Protein AF-A0AAD6QWP9-F1 (afdb_monomer_lite)

pLDDT: mean 71.72, std 19.37, range [29.39, 97.19]

Foldseek 3Di:
DVVVVVVVVVVVVVVVVVVVVVDDDDDDDDDDDPDDFDWDDDPNWIWTADPVNFKTATDDPPPDDDDDDDDDDDDPPQPDDDQWDDDPNFIWGDDPSHRMTGGPPCPVVVVVVVVVVVVVVVVVVVLVVQLDAAQLCCQEQLDDPCVVPNDSYDRDLVRHAADPCLVVVNDDDPPHSGDNDLDQLRAAADPCLVVVNDPDPPDSHDNADADPPFDADVQVVSNDDPCSPPGSHDDPPPPDPVPPDDD

Radius of gyration: 35.53 Å; chains: 1; bounding box: 99×46×76 Å

Sequence (247 aa):
MQEATLAVAAVERKNRERRGAAHGASPTKSRNSSSRESIFRIGLVRYKMDSSKQTLQRISGDESSCSGALQKEKDAKKSYVPRRLMIGKDEYVQIGNGNQLIRDPKKRTRILASEKVRWSLHTTRSRLARKRKYCQFFTRFGKCNKDDGKCPFIHDSSKIAVCTKFLNGLCFNPECKLTHKVIPERMPDCSYFLQGLCTNKVCPYRHVRVNPNASICEGYLRGYCADANEVLAYSLYSSNFLLLFDF

Secondary structure (DSSP, 8-state):
-HHHHHHHHHHHHHHHHHHHTT----------------EEEETTEEEEEPTTSSEEEEE-S---------------------SEEEETTEEEEE-TTSSEEEE-HHHHHHHHHHHHHHHHHHHHHHHHHHHTSB-HHHHHHS--TTTTTT-SSB--GGGPPB-HHHHTT----TT-SSB-S--GGGSPB-HHHHTT----TT-SSB-----TTSPP-HHHHTT--TTTTTS----TTSSSSTTS---

Organism: NCBI:txid444605

InterPro domains:
  IPR000571 Zinc finger, CCCH-type [PS50103] (129-158)
  IPR000571 Zinc finger, CCCH-type [PS50103] (184-210)
  IPR000571 Zinc finger, CCCH-type [SM00356] (129-157)
  IPR000571 Zinc finger, CCCH-type [SM00356] (158-182)
  IPR000571 Zinc finger, CCCH-type [SM00356] (184-209)

Structure (mmCIF, N/CA/C/O backbone):
data_AF-A0AAD6QWP9-F1
#
_entry.id   AF-A0AAD6QWP9-F1
#
loop_
_atom_site.group_PDB
_atom_site.id
_atom_site.type_symbol
_atom_site.label_atom_id
_atom_site.label_alt_id
_atom_site.label_comp_id
_atom_site.label_asym_id
_atom_site.label_entity_id
_atom_site.label_seq_id
_atom_site.pdbx_PDB_ins_code
_atom_site.Cartn_x
_atom_site.Cartn_y
_atom_site.Cartn_z
_atom_site.occupancy
_atom_site.B_iso_or_equiv
_atom_site.auth_seq_id
_atom_site.auth_comp_id
_atom_site.auth_asym_id
_atom_site.auth_atom_id
_atom_site.pdbx_PDB_model_num
ATOM 1 N N . MET A 1 1 ? 3.634 27.785 -6.617 1.00 46.62 1 MET A N 1
ATOM 2 C CA . MET A 1 1 ? 3.751 27.630 -5.142 1.00 46.62 1 MET A CA 1
ATOM 3 C C . MET A 1 1 ? 2.688 28.406 -4.357 1.00 46.62 1 MET A C 1
ATOM 5 O O . MET A 1 1 ? 2.311 27.939 -3.294 1.00 46.62 1 MET A O 1
ATOM 9 N N . GLN A 1 2 ? 2.174 29.542 -4.853 1.00 44.19 2 GLN A N 1
ATOM 10 C CA . GLN A 1 2 ? 1.171 30.356 -4.137 1.00 44.19 2 GLN A CA 1
ATOM 11 C C . GLN A 1 2 ? -0.285 29.864 -4.282 1.00 44.19 2 GLN A C 1
ATOM 13 O O . GLN A 1 2 ? -1.124 30.172 -3.446 1.00 44.19 2 GLN A O 1
ATOM 18 N N . GLU A 1 3 ? -0.603 29.057 -5.296 1.00 45.91 3 GLU A N 1
ATOM 19 C CA . GLU A 1 3 ? -1.978 28.563 -5.505 1.00 45.91 3 GLU A CA 1
ATOM 20 C C . GLU A 1 3 ? -2.368 27.431 -4.541 1.00 45.91 3 GLU A C 1
ATOM 22 O O . GLU A 1 3 ? -3.514 27.338 -4.103 1.00 45.91 3 GLU A O 1
ATOM 27 N N . ALA A 1 4 ? -1.401 26.603 -4.135 1.00 48.72 4 ALA A N 1
ATOM 28 C CA . ALA A 1 4 ? -1.638 25.495 -3.210 1.00 48.72 4 ALA A CA 1
ATOM 29 C C . ALA A 1 4 ? -1.957 25.983 -1.784 1.00 48.72 4 ALA A C 1
ATOM 31 O O . ALA A 1 4 ? -2.775 25.381 -1.090 1.00 48.72 4 ALA A O 1
ATOM 32 N N . THR A 1 5 ? -1.367 27.103 -1.355 1.00 53.44 5 THR A N 1
ATOM 33 C CA . THR A 1 5 ? -1.645 27.719 -0.048 1.00 53.44 5 THR A CA 1
ATOM 34 C C . THR A 1 5 ? -3.014 28.400 -0.012 1.00 53.44 5 THR A C 1
ATOM 36 O O . THR A 1 5 ? -3.705 28.323 1.005 1.00 53.44 5 THR A O 1
ATOM 39 N N . LEU A 1 6 ? -3.466 28.980 -1.130 1.00 55.34 6 LEU A N 1
ATOM 40 C CA . LEU A 1 6 ? -4.812 29.553 -1.250 1.00 55.34 6 LEU A CA 1
ATOM 41 C C . LEU A 1 6 ? -5.910 28.476 -1.214 1.00 55.34 6 LEU A C 1
ATOM 43 O O . LEU A 1 6 ? -6.953 28.681 -0.590 1.00 55.34 6 LEU A O 1
ATOM 47 N N . ALA A 1 7 ? -5.657 27.300 -1.797 1.00 58.50 7 ALA A N 1
ATOM 48 C CA . ALA A 1 7 ? -6.593 26.176 -1.764 1.00 58.50 7 ALA A CA 1
ATOM 49 C C . ALA A 1 7 ? -6.774 25.591 -0.348 1.00 58.50 7 ALA A C 1
ATOM 51 O O . ALA A 1 7 ? -7.898 25.285 0.059 1.00 58.50 7 ALA A O 1
ATOM 52 N N . VAL A 1 8 ? -5.694 25.493 0.438 1.00 55.03 8 VAL A N 1
ATOM 53 C CA . VAL A 1 8 ? -5.755 25.024 1.836 1.00 55.03 8 VAL A CA 1
ATOM 54 C C . VAL A 1 8 ? -6.490 26.038 2.723 1.00 55.03 8 VAL A C 1
ATOM 56 O O . VAL A 1 8 ? -7.372 25.653 3.493 1.00 55.03 8 VAL A O 1
ATOM 59 N N . ALA A 1 9 ? -6.232 27.338 2.541 1.00 59.50 9 ALA A N 1
ATOM 60 C CA . ALA A 1 9 ? -6.924 28.400 3.275 1.00 59.50 9 ALA A CA 1
ATOM 61 C C . ALA A 1 9 ? -8.438 28.458 2.971 1.00 59.50 9 ALA A C 1
ATOM 63 O O . ALA A 1 9 ? -9.249 28.725 3.864 1.00 59.50 9 ALA A O 1
ATOM 64 N N . ALA A 1 10 ? -8.846 28.163 1.730 1.00 63.41 10 ALA A N 1
ATOM 65 C CA . ALA A 1 10 ? -10.256 28.110 1.336 1.00 63.41 10 ALA A CA 1
ATOM 66 C C . ALA A 1 10 ? -11.003 26.914 1.960 1.00 63.41 10 ALA A C 1
ATOM 68 O O . ALA A 1 10 ? -12.155 27.043 2.387 1.00 63.41 10 ALA A O 1
ATOM 69 N N . VAL A 1 11 ? -10.344 25.755 2.072 1.00 62.78 11 VAL A N 1
ATOM 70 C CA . VAL A 1 11 ? -10.920 24.549 2.693 1.00 62.78 11 VAL A CA 1
ATOM 71 C C . VAL A 1 11 ? -11.077 24.716 4.206 1.00 62.78 11 VAL A C 1
ATOM 73 O O . VAL A 1 11 ? -12.105 24.319 4.761 1.00 62.78 11 VAL A O 1
ATOM 76 N N . GLU A 1 12 ? -10.117 25.352 4.880 1.00 60.72 12 GLU A N 1
ATOM 77 C CA . GLU A 1 12 ? -10.210 25.624 6.319 1.00 60.72 12 GLU A CA 1
ATOM 78 C C . GLU A 1 12 ? -11.292 26.657 6.662 1.00 60.72 12 GLU A C 1
ATOM 80 O O . GLU A 1 12 ? -12.017 26.473 7.646 1.00 60.72 12 GLU A O 1
ATOM 85 N N . ARG A 1 13 ? -11.486 27.684 5.818 1.00 60.75 13 ARG A N 1
ATOM 86 C CA . ARG A 1 13 ? -12.609 28.633 5.944 1.00 60.75 13 ARG A CA 1
ATOM 87 C C . ARG A 1 13 ? -13.964 27.933 5.830 1.00 60.75 13 ARG A C 1
ATOM 89 O O . ARG A 1 13 ? -14.794 28.076 6.727 1.00 60.75 13 ARG A O 1
ATOM 96 N N . LYS A 1 14 ? -14.140 27.066 4.828 1.00 60.38 14 LYS A N 1
ATOM 97 C CA . LYS A 1 14 ? -15.375 26.281 4.636 1.00 60.38 14 LYS A CA 1
ATOM 98 C C . LYS A 1 14 ? -15.638 25.293 5.782 1.00 60.38 14 LYS A C 1
ATOM 100 O O . LYS A 1 14 ? -16.789 25.029 6.135 1.00 60.38 14 LYS A O 1
ATOM 105 N N . ASN A 1 15 ? -14.585 24.753 6.405 1.00 52.69 15 ASN A N 1
ATOM 106 C CA . ASN A 1 15 ? -14.705 23.891 7.587 1.00 52.69 15 ASN A CA 1
ATOM 107 C C . ASN A 1 15 ? -15.030 24.674 8.873 1.00 52.69 15 ASN A C 1
ATOM 109 O O . ASN A 1 15 ? -15.732 24.145 9.737 1.00 52.69 15 ASN A O 1
ATOM 113 N N . ARG A 1 16 ? -14.568 25.926 9.005 1.00 55.66 16 ARG A N 1
ATOM 114 C CA . ARG A 1 16 ? -14.961 26.832 10.099 1.00 55.66 16 ARG A CA 1
ATOM 115 C C . ARG A 1 16 ? -16.413 27.290 9.974 1.00 55.66 16 ARG A C 1
ATOM 117 O O . ARG A 1 16 ? -17.120 27.270 10.975 1.00 55.66 16 ARG A O 1
ATOM 124 N N . GLU A 1 17 ? -16.890 27.587 8.768 1.00 56.34 17 GLU A N 1
ATOM 125 C CA . GLU A 1 17 ? -18.299 27.933 8.510 1.00 56.34 17 GLU A CA 1
ATOM 126 C C . GLU A 1 17 ? -19.244 26.763 8.826 1.00 56.34 17 GLU A C 1
ATOM 128 O O . GLU A 1 17 ? -20.266 26.940 9.490 1.00 56.34 17 GLU A O 1
ATOM 133 N N . ARG A 1 18 ? -18.856 25.530 8.466 1.00 53.19 18 ARG A N 1
ATOM 134 C CA . ARG A 1 18 ? -19.610 24.311 8.814 1.00 53.19 18 ARG A CA 1
ATOM 135 C C . ARG A 1 18 ? -19.647 24.009 10.313 1.00 53.19 18 ARG A C 1
ATOM 137 O O . ARG A 1 18 ? -20.604 23.399 10.777 1.00 53.19 18 ARG A O 1
ATOM 144 N N . ARG A 1 19 ? -18.623 24.418 11.071 1.00 50.97 19 ARG A N 1
ATOM 145 C CA . ARG A 1 19 ? -18.582 24.265 12.537 1.00 50.97 19 ARG A CA 1
ATOM 146 C C . ARG A 1 19 ? -19.289 25.412 13.269 1.00 50.97 19 ARG A C 1
ATOM 148 O O . ARG A 1 19 ? -19.840 25.173 14.337 1.00 50.97 19 ARG A O 1
ATOM 155 N N . GLY A 1 20 ? -19.332 26.613 12.687 1.00 41.06 20 GLY A N 1
ATOM 156 C CA . GLY A 1 20 ? -20.059 27.775 13.218 1.00 41.06 20 GLY A CA 1
ATOM 157 C C . GLY A 1 20 ? -21.580 27.700 13.040 1.00 41.06 20 GLY A C 1
ATOM 158 O O . GLY A 1 20 ? -22.317 28.177 13.896 1.00 41.06 20 GLY A O 1
ATOM 159 N N . ALA A 1 21 ? -22.072 27.015 12.002 1.00 42.19 21 ALA A N 1
ATOM 160 C CA . ALA A 1 21 ? -23.510 26.831 11.764 1.00 42.19 21 ALA A CA 1
ATOM 161 C C . ALA A 1 21 ? -24.217 25.896 12.774 1.00 42.19 21 ALA A C 1
ATOM 163 O O . ALA A 1 21 ? -25.437 25.756 12.731 1.00 42.19 21 ALA A O 1
ATOM 164 N N . ALA A 1 22 ? -23.480 25.261 13.694 1.00 40.69 22 ALA A N 1
ATOM 165 C CA . ALA A 1 22 ? -24.053 24.412 14.741 1.00 40.69 22 ALA A CA 1
ATOM 166 C C . ALA A 1 22 ? -24.464 25.187 16.011 1.00 40.69 22 ALA A C 1
ATOM 168 O O . ALA A 1 22 ? -25.131 24.615 16.876 1.00 40.69 22 ALA A O 1
ATOM 169 N N . HIS A 1 23 ? -24.103 26.472 16.137 1.00 39.72 23 HIS A N 1
ATOM 170 C CA . HIS A 1 23 ? -24.415 27.315 17.298 1.00 39.72 23 HIS A CA 1
ATOM 171 C C . HIS A 1 23 ? -24.959 28.681 16.859 1.00 39.72 23 HIS A C 1
ATOM 173 O O . HIS A 1 23 ? -24.268 29.693 16.895 1.00 39.72 23 HIS A O 1
ATOM 179 N N . GLY A 1 24 ? -26.228 28.698 16.454 1.00 29.39 24 GLY A N 1
ATOM 180 C CA . GLY A 1 24 ? -27.005 29.911 16.214 1.00 29.39 24 GLY A CA 1
ATOM 181 C C . GLY A 1 24 ? -28.432 29.696 16.696 1.00 29.39 24 GLY A C 1
ATOM 182 O O . GLY A 1 24 ? -29.217 29.010 16.047 1.00 29.39 24 GLY A O 1
ATOM 183 N N . ALA A 1 25 ? -28.746 30.239 17.869 1.00 36.69 25 ALA A N 1
ATOM 184 C CA . ALA A 1 25 ? -30.106 30.321 18.376 1.00 36.69 25 ALA A CA 1
ATOM 185 C C . ALA A 1 25 ? -30.969 31.170 17.427 1.00 36.69 25 ALA A C 1
ATOM 187 O O . ALA A 1 25 ? -30.529 32.216 16.955 1.00 36.69 25 ALA A O 1
ATOM 188 N N . SER A 1 26 ? -32.209 30.742 17.182 1.00 31.55 26 SER A N 1
ATOM 189 C CA . SER A 1 26 ? -33.273 31.606 16.661 1.00 31.55 26 SER A CA 1
ATOM 190 C C . SER A 1 26 ? -34.421 31.668 17.676 1.00 31.55 26 SER A C 1
ATOM 192 O O . SER A 1 26 ? -34.710 30.658 18.324 1.00 31.55 26 SER A O 1
ATOM 194 N N . PRO A 1 27 ? -35.060 32.839 17.851 1.00 37.75 27 PRO A N 1
ATOM 195 C CA . PRO A 1 27 ? -35.992 33.099 18.936 1.00 37.75 27 PRO A CA 1
ATOM 196 C C . PRO A 1 27 ? -37.410 32.682 18.538 1.00 37.75 27 PRO A C 1
ATOM 198 O O . PRO A 1 27 ? -38.048 33.315 17.698 1.00 37.75 27 PRO A O 1
ATOM 201 N N . THR A 1 28 ? -37.947 31.643 19.173 1.00 32.22 28 THR A N 1
ATOM 202 C CA . THR A 1 28 ? -39.383 31.345 19.104 1.00 32.22 28 THR A CA 1
ATOM 203 C C . THR A 1 28 ? -40.065 31.798 20.384 1.00 32.22 28 THR A C 1
ATOM 205 O O . THR A 1 28 ? -39.747 31.336 21.479 1.00 32.22 28 THR A O 1
ATOM 208 N N . LYS A 1 29 ? -41.002 32.732 20.207 1.00 34.09 29 LYS A N 1
ATOM 209 C CA . LYS A 1 29 ? -41.915 33.279 21.211 1.00 34.09 29 LYS A CA 1
ATOM 210 C C . LYS A 1 29 ? -42.527 32.191 22.104 1.00 34.09 29 LYS A C 1
ATOM 212 O O . LYS A 1 29 ? -42.969 31.156 21.616 1.00 34.09 29 LYS A O 1
ATOM 217 N N . SER A 1 30 ? -42.582 32.521 23.395 1.00 42.47 30 SER A N 1
ATOM 218 C CA . SER A 1 30 ? -43.536 32.091 24.426 1.00 42.47 30 SER A CA 1
ATOM 219 C C . SER A 1 30 ? -44.534 30.992 24.040 1.00 42.47 30 SER A C 1
ATOM 221 O O . SER A 1 30 ? -45.450 31.212 23.248 1.00 42.47 30 SER A O 1
ATOM 223 N N . ARG A 1 31 ? -44.440 29.863 24.747 1.00 35.38 31 ARG A N 1
ATOM 224 C CA . ARG A 1 31 ? -45.611 29.186 25.315 1.00 35.38 31 ARG A CA 1
ATOM 225 C C . ARG A 1 31 ? -45.167 28.395 26.543 1.00 35.38 31 ARG A C 1
ATOM 227 O O . ARG A 1 31 ? -44.443 27.412 26.421 1.00 35.38 31 ARG A O 1
ATOM 234 N N . ASN A 1 32 ? -45.592 28.845 27.723 1.00 45.06 32 ASN A N 1
ATOM 235 C CA . ASN A 1 32 ? -45.539 28.066 28.958 1.00 45.06 32 ASN A CA 1
ATOM 236 C C . ASN A 1 32 ? -46.133 26.675 28.695 1.00 45.06 32 ASN A C 1
ATOM 238 O O . ASN A 1 32 ? -47.334 26.555 28.459 1.00 45.06 32 ASN A O 1
ATOM 242 N N . SER A 1 33 ? -45.316 25.624 28.746 1.00 39.56 33 SER A N 1
ATOM 243 C CA . SER A 1 33 ? -45.816 24.257 28.873 1.00 39.56 33 SER A CA 1
ATOM 244 C C . SER A 1 33 ? -45.193 23.646 30.113 1.00 39.56 33 SER A C 1
ATOM 246 O O . SER A 1 33 ? -43.990 23.385 30.151 1.00 39.56 33 SER A O 1
ATOM 248 N N . SER A 1 34 ? -46.028 23.453 31.126 1.00 39.19 34 SER A N 1
ATOM 249 C CA . SER A 1 34 ? -45.731 22.653 32.303 1.00 39.19 34 SER A CA 1
ATOM 250 C C . SER A 1 34 ? -45.041 21.343 31.913 1.00 39.19 34 SER A C 1
ATOM 252 O O . SER A 1 34 ? -45.334 20.743 30.876 1.00 39.19 34 SER A O 1
ATOM 254 N N . SER A 1 35 ? -44.096 20.922 32.748 1.00 43.78 35 SER A N 1
ATOM 255 C CA . SER A 1 35 ? -43.407 19.634 32.712 1.00 43.78 35 SER A CA 1
ATOM 256 C C . SER A 1 35 ? -44.364 18.486 32.362 1.00 43.78 35 SER A C 1
ATOM 258 O O . SER A 1 35 ? -45.059 17.963 33.232 1.00 43.78 35 SER A O 1
ATOM 260 N N . ARG A 1 36 ? -44.429 18.091 31.084 1.00 51.38 36 ARG A N 1
ATOM 261 C CA . ARG A 1 36 ? -45.205 16.917 30.673 1.00 51.38 36 ARG A CA 1
ATOM 262 C C . ARG A 1 36 ? -44.486 15.690 31.210 1.00 51.38 36 ARG A C 1
ATOM 264 O O . ARG A 1 36 ? -43.413 15.337 30.727 1.00 51.38 36 ARG A O 1
ATOM 271 N N . GLU A 1 37 ? -45.065 15.070 32.228 1.00 60.16 37 GLU A N 1
ATOM 272 C CA . GLU A 1 37 ? -44.591 13.804 32.773 1.00 60.16 37 GLU A CA 1
ATOM 273 C C . GLU A 1 37 ? -44.532 12.751 31.655 1.00 60.16 37 GLU A C 1
ATOM 275 O O . GLU A 1 37 ? -45.525 12.482 30.973 1.00 60.16 37 GLU A O 1
ATOM 280 N N . SER A 1 38 ? -43.357 12.164 31.426 1.00 74.62 38 SER A N 1
ATOM 281 C CA . SER A 1 38 ? -43.147 11.158 30.384 1.00 74.62 38 SER A CA 1
ATOM 282 C C . SER A 1 38 ? -43.632 9.792 30.872 1.00 74.62 38 SER A C 1
ATOM 284 O O . SER A 1 38 ? -42.899 9.012 31.484 1.00 74.62 38 SER A O 1
ATOM 286 N N . ILE A 1 39 ? -44.912 9.513 30.616 1.00 82.38 39 ILE A N 1
ATOM 287 C CA . ILE A 1 39 ? -45.557 8.249 30.975 1.00 82.38 39 ILE A CA 1
ATOM 288 C C . ILE A 1 39 ? -45.536 7.291 29.780 1.00 82.38 39 ILE A C 1
ATOM 290 O O . ILE A 1 39 ? -46.102 7.580 28.727 1.00 82.38 39 ILE A O 1
ATOM 294 N N . PHE A 1 40 ? -44.937 6.118 29.966 1.00 79.81 40 PHE A N 1
ATOM 295 C CA . PHE A 1 40 ? -44.858 5.047 28.974 1.00 79.81 40 PHE A CA 1
ATOM 296 C C . PHE A 1 40 ? -45.867 3.943 29.298 1.00 79.81 40 PHE A C 1
ATOM 298 O O . PHE A 1 40 ? -46.007 3.538 30.454 1.00 79.81 40 PHE A O 1
ATOM 305 N N . ARG A 1 41 ? -46.566 3.441 28.274 1.00 77.75 41 ARG A N 1
ATOM 306 C CA . ARG A 1 41 ? -47.458 2.275 28.372 1.00 77.75 41 ARG A CA 1
ATOM 307 C C . ARG A 1 41 ? -46.771 1.067 27.754 1.00 77.75 41 ARG A C 1
ATOM 309 O O . ARG A 1 41 ? -46.400 1.111 26.585 1.00 77.75 41 ARG A O 1
ATOM 316 N N . ILE A 1 42 ? -46.593 0.010 28.540 1.00 73.81 42 ILE A N 1
ATOM 317 C CA . ILE A 1 42 ? -45.981 -1.246 28.099 1.00 73.81 42 ILE A CA 1
ATOM 318 C C . ILE A 1 42 ? -46.906 -2.370 28.558 1.00 73.81 42 ILE A C 1
ATOM 320 O O . ILE A 1 42 ? -47.031 -2.642 29.754 1.00 73.81 42 ILE A O 1
ATOM 324 N N . GLY A 1 43 ? -47.623 -2.968 27.605 1.00 73.31 43 GLY A N 1
ATOM 325 C CA . GLY A 1 43 ? -48.773 -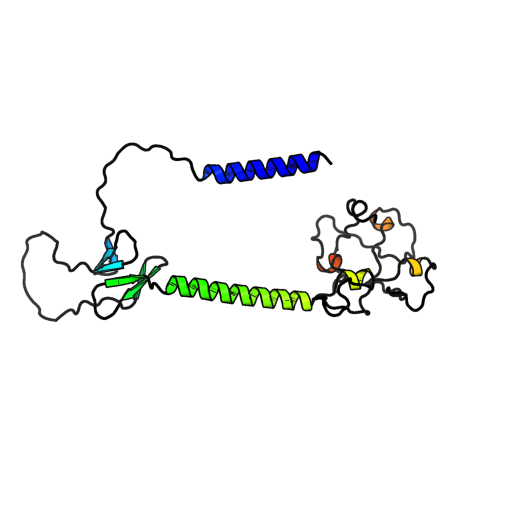3.821 27.908 1.00 73.31 43 GLY A CA 1
ATOM 326 C C . GLY A 1 43 ? -49.854 -3.043 28.670 1.00 73.31 43 GLY A C 1
ATOM 327 O O . GLY A 1 43 ? -50.228 -1.941 28.275 1.00 73.31 43 GLY A O 1
ATOM 328 N N . LEU A 1 44 ? -50.322 -3.601 29.792 1.00 67.00 44 LEU A N 1
ATOM 329 C CA . LEU A 1 44 ? -51.326 -2.988 30.679 1.00 67.00 44 LEU A CA 1
ATOM 330 C C . LEU A 1 44 ? -50.721 -2.079 31.764 1.00 67.00 44 LEU A C 1
ATOM 332 O O . LEU A 1 44 ? -51.446 -1.519 32.584 1.00 67.00 44 LEU A O 1
ATOM 336 N N . VAL A 1 45 ? -49.393 -1.946 31.810 1.00 75.44 45 VAL A N 1
ATOM 337 C CA . VAL A 1 45 ? -48.686 -1.264 32.899 1.00 75.44 45 VAL A CA 1
ATOM 338 C C . VAL A 1 45 ? -48.182 0.103 32.445 1.00 75.44 45 VAL A C 1
ATOM 340 O O . VAL A 1 45 ? -47.637 0.258 31.350 1.00 75.44 45 VAL A O 1
ATOM 343 N N . ARG A 1 46 ? -48.359 1.107 33.312 1.00 84.00 46 ARG A N 1
ATOM 344 C CA . ARG A 1 46 ? -47.865 2.472 33.112 1.00 84.00 46 ARG A CA 1
ATOM 345 C C . ARG A 1 46 ? -46.590 2.696 33.916 1.00 84.00 46 ARG A C 1
ATOM 347 O O . ARG A 1 46 ? -46.530 2.357 35.096 1.00 84.00 46 ARG A O 1
ATOM 354 N N . TYR A 1 47 ? -45.598 3.307 33.283 1.00 83.88 47 TYR A N 1
ATOM 355 C CA . TYR A 1 47 ? -44.340 3.696 33.911 1.00 83.88 47 TYR A CA 1
ATOM 356 C C . TYR A 1 47 ? -44.124 5.198 33.758 1.00 83.88 47 TYR A C 1
ATOM 358 O O . TYR A 1 47 ? -44.253 5.726 32.658 1.00 83.88 47 TYR A O 1
ATOM 366 N N . LYS A 1 48 ? -43.770 5.873 34.847 1.00 87.88 48 LYS A N 1
ATOM 367 C CA . LYS A 1 48 ? -43.301 7.258 34.867 1.00 87.88 48 LYS A CA 1
ATOM 368 C C . LYS A 1 48 ? -41.783 7.260 34.735 1.00 87.88 48 LYS A C 1
ATOM 370 O O . LYS A 1 48 ? -41.108 6.583 35.507 1.00 87.88 48 LYS A O 1
ATOM 375 N N . MET A 1 49 ? -41.251 7.984 33.757 1.00 86.19 49 MET A N 1
ATOM 376 C CA . MET A 1 49 ? -39.810 8.181 33.604 1.00 86.19 49 MET A CA 1
ATOM 377 C C . MET A 1 49 ? -39.376 9.464 34.317 1.00 86.19 49 MET A C 1
ATOM 379 O O . MET A 1 49 ? -40.104 10.458 34.318 1.00 86.19 49 MET A O 1
ATOM 383 N N . ASP A 1 50 ? -38.195 9.442 34.929 1.00 84.06 50 ASP A N 1
ATOM 384 C CA . ASP A 1 50 ? -37.579 10.644 35.485 1.00 84.06 50 ASP A CA 1
ATOM 385 C C . ASP A 1 50 ? -37.125 11.620 34.384 1.00 84.06 50 ASP A C 1
ATOM 387 O O . ASP A 1 50 ? -36.922 11.268 33.219 1.00 84.06 50 ASP A O 1
ATOM 391 N N . SER A 1 51 ? -36.944 12.887 34.755 1.00 80.31 51 SER A N 1
ATOM 392 C CA . SER A 1 51 ? -36.464 13.932 33.841 1.00 80.31 51 SER A CA 1
ATOM 393 C C . SER A 1 51 ? -35.065 13.634 33.279 1.00 80.31 51 SER A C 1
ATOM 395 O O . SER A 1 51 ? -34.746 14.060 32.168 1.00 80.31 51 SER A O 1
ATOM 397 N N . SER A 1 52 ? -34.251 12.858 34.004 1.00 79.38 52 SER A N 1
ATOM 398 C CA . SER A 1 52 ? -32.919 12.395 33.591 1.00 79.38 52 SER A CA 1
ATOM 399 C C . SER A 1 52 ? -32.943 11.161 32.674 1.00 79.38 52 SER A C 1
ATOM 401 O O . SER A 1 52 ? -31.896 10.780 32.147 1.00 79.38 52 SER A O 1
ATOM 403 N N . LYS A 1 53 ? -34.117 10.554 32.434 1.00 77.50 53 LYS A N 1
ATOM 404 C CA . LYS A 1 53 ? -34.333 9.325 31.640 1.00 77.50 53 LYS A CA 1
ATOM 405 C C . LYS A 1 53 ? -33.598 8.087 32.168 1.00 77.50 53 LYS A C 1
ATOM 407 O O . LYS A 1 53 ? -33.466 7.087 31.448 1.00 77.50 53 LYS A O 1
ATOM 412 N N . GLN A 1 54 ? -33.119 8.144 33.402 1.00 79.19 54 GLN A N 1
ATOM 413 C CA . GLN A 1 54 ? -32.284 7.145 34.046 1.00 79.19 54 GLN A CA 1
ATOM 414 C C . GLN A 1 54 ? -33.120 6.064 34.740 1.00 79.19 54 GLN A C 1
ATOM 416 O O . GLN A 1 54 ? -32.697 4.904 34.787 1.00 79.19 54 GLN A O 1
ATOM 421 N N . THR A 1 55 ? -34.306 6.421 35.236 1.00 83.81 55 THR A N 1
ATOM 422 C CA . THR A 1 55 ? -35.176 5.542 36.019 1.00 83.81 55 THR A CA 1
ATOM 423 C C . THR A 1 55 ? -36.620 5.548 35.521 1.00 83.81 55 THR A C 1
ATOM 425 O O . THR A 1 55 ? -37.126 6.520 34.961 1.00 83.81 55 THR A O 1
ATOM 428 N N . LEU A 1 56 ? -37.285 4.411 35.709 1.00 85.38 56 LEU A N 1
ATOM 429 C CA . LEU A 1 56 ? -38.701 4.200 35.442 1.00 85.38 56 LEU A CA 1
ATOM 430 C C . LEU A 1 56 ? -39.370 3.701 36.716 1.00 85.38 56 LEU A C 1
ATOM 432 O O . LEU A 1 56 ? -38.960 2.682 37.272 1.00 85.38 56 LEU A O 1
ATOM 436 N N . GLN A 1 57 ? -40.424 4.383 37.142 1.00 85.06 57 GLN A N 1
ATOM 437 C CA . GLN A 1 57 ? -41.241 4.005 38.285 1.00 85.06 57 GLN A CA 1
ATOM 438 C C . GLN A 1 57 ? -42.616 3.552 37.802 1.00 85.06 57 GLN A C 1
ATOM 440 O O . GLN A 1 57 ? -43.266 4.240 37.016 1.00 85.06 57 GLN A O 1
ATOM 445 N N . ARG A 1 58 ? -43.077 2.384 38.248 1.00 81.38 58 ARG A N 1
ATOM 446 C CA . ARG A 1 58 ? -44.428 1.910 37.925 1.00 81.38 58 ARG A CA 1
ATOM 447 C C . ARG A 1 58 ? -45.481 2.798 38.595 1.00 81.38 58 ARG A C 1
ATOM 449 O O . ARG A 1 58 ? -45.387 3.053 39.790 1.00 81.38 58 ARG A O 1
ATOM 456 N N . ILE A 1 59 ? -46.494 3.211 37.836 1.00 82.25 59 ILE A N 1
ATOM 457 C CA . ILE A 1 59 ? -47.685 3.886 38.364 1.00 82.25 59 ILE A CA 1
ATOM 458 C C . ILE A 1 59 ? -48.692 2.795 38.755 1.00 82.25 59 ILE A C 1
ATOM 460 O O . ILE A 1 59 ? -49.140 2.030 37.896 1.00 82.25 59 ILE A O 1
ATOM 464 N N . SER A 1 60 ? -49.007 2.689 40.047 1.00 68.69 60 SER A N 1
ATOM 465 C CA . SER A 1 60 ? -50.129 1.892 40.568 1.00 68.69 60 SER A CA 1
ATOM 466 C C . SER A 1 60 ? -51.444 2.531 40.112 1.00 68.69 60 SER A C 1
ATOM 468 O O . SER A 1 60 ? -51.544 3.753 40.082 1.00 68.69 60 SER A O 1
ATOM 470 N N . GLY A 1 61 ? -52.427 1.736 39.696 1.00 58.00 61 GLY A N 1
ATOM 471 C CA . GLY A 1 61 ? -53.627 2.209 39.000 1.00 58.00 61 GLY A CA 1
ATOM 472 C C . GLY A 1 61 ? -54.703 2.866 39.867 1.00 58.00 61 GLY A C 1
ATOM 473 O O . GLY A 1 61 ? -55.861 2.534 39.658 1.00 58.00 61 GLY A O 1
ATOM 474 N N . ASP A 1 62 ? -54.352 3.796 40.758 1.00 52.31 62 ASP A N 1
ATOM 475 C CA . ASP A 1 62 ? -55.316 4.413 41.690 1.00 52.31 62 ASP A CA 1
ATOM 476 C C . ASP A 1 62 ? -55.534 5.923 41.462 1.00 52.31 62 ASP A C 1
ATOM 478 O O . ASP A 1 62 ? -56.036 6.615 42.332 1.00 52.31 62 ASP A O 1
ATOM 482 N N . GLU A 1 63 ? -55.217 6.449 40.274 1.00 51.41 63 GLU A N 1
ATOM 483 C CA . GLU A 1 63 ? -55.542 7.837 39.895 1.00 51.41 63 GLU A CA 1
ATOM 484 C C . GLU A 1 63 ? -56.323 7.845 38.574 1.00 51.41 63 GLU A C 1
ATOM 486 O O . GLU A 1 63 ? -55.796 8.092 37.484 1.00 51.41 63 GLU A O 1
ATOM 491 N N . SER A 1 64 ? -57.601 7.482 38.670 1.00 46.78 64 SER A N 1
ATOM 492 C CA . SER A 1 64 ? -58.605 7.684 37.628 1.00 46.78 64 SER A CA 1
ATOM 493 C C . SER A 1 64 ? -59.928 8.005 38.309 1.00 46.78 64 SER A C 1
ATOM 495 O O . SER A 1 64 ? -60.658 7.109 38.726 1.00 46.78 64 SER A O 1
ATOM 497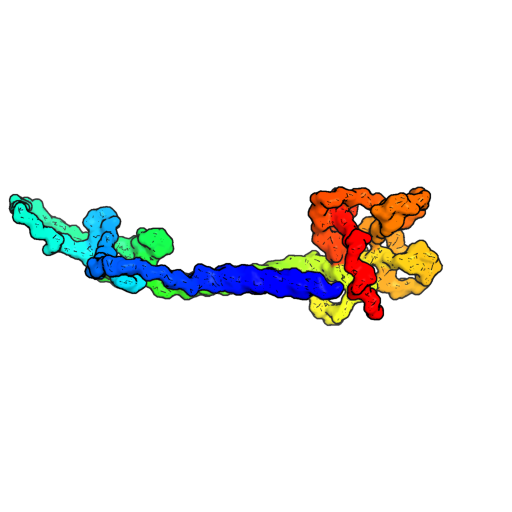 N N . SER A 1 65 ? -60.246 9.292 38.423 1.00 44.22 65 SER A N 1
ATOM 498 C CA . SER A 1 65 ? -61.578 9.751 38.804 1.00 44.22 65 SER A CA 1
ATOM 499 C C . SER A 1 65 ? -62.584 9.329 37.727 1.00 44.22 65 SER A C 1
ATOM 501 O O . SER A 1 65 ? -62.703 9.977 36.692 1.00 44.22 65 SER A O 1
ATOM 503 N N . CYS A 1 66 ? -63.293 8.225 37.954 1.00 29.75 66 CYS A N 1
ATOM 504 C CA . CYS A 1 66 ? -64.631 7.987 37.416 1.00 29.75 66 CYS A CA 1
ATOM 505 C C . CYS A 1 66 ? -65.356 6.968 38.295 1.00 29.75 66 CYS A C 1
ATOM 507 O O . CYS A 1 66 ? -64.885 5.858 38.527 1.00 29.75 66 CYS A O 1
ATOM 509 N N . SER A 1 67 ? -66.501 7.401 38.802 1.00 40.84 67 SER A N 1
ATOM 510 C CA . SER A 1 67 ? -67.469 6.657 39.595 1.00 40.84 67 SER A CA 1
ATOM 511 C C . SER A 1 67 ? -68.115 5.525 38.787 1.00 40.84 67 SER A C 1
ATOM 513 O O . SER A 1 67 ? -68.589 5.739 37.675 1.00 40.84 67 SER A O 1
ATOM 515 N N . GLY A 1 68 ? -68.185 4.328 39.379 1.00 32.50 68 GLY A N 1
ATOM 516 C CA . GLY A 1 68 ? -68.971 3.201 38.865 1.00 32.50 68 GLY A CA 1
ATOM 517 C C . GLY A 1 68 ? -68.548 1.864 39.477 1.00 32.50 68 GLY A C 1
ATOM 518 O O . GLY A 1 68 ? -67.528 1.302 39.097 1.00 32.50 68 GLY A O 1
ATOM 519 N N . ALA A 1 69 ? -69.315 1.373 40.451 1.00 42.00 69 ALA A N 1
ATOM 520 C CA . ALA A 1 69 ? -69.048 0.150 41.208 1.00 42.00 69 ALA A CA 1
ATOM 521 C C . ALA A 1 69 ? -69.442 -1.135 40.453 1.00 42.00 69 ALA A C 1
ATOM 523 O O . ALA A 1 69 ? -70.521 -1.182 39.875 1.00 42.00 69 ALA A O 1
ATOM 524 N N . LEU A 1 70 ? -68.641 -2.204 40.577 1.00 37.97 70 LEU A N 1
ATOM 525 C CA . LEU A 1 70 ? -69.100 -3.517 41.065 1.00 37.97 70 LEU A CA 1
ATOM 526 C C . LEU A 1 70 ? -67.904 -4.413 41.450 1.00 37.97 70 LEU A C 1
ATOM 528 O O . LEU A 1 70 ? -66.803 -4.283 40.923 1.00 37.97 70 LEU A O 1
ATOM 532 N N . GLN A 1 71 ? -68.128 -5.270 42.443 1.00 50.59 71 GLN A N 1
ATOM 533 C CA . GLN A 1 71 ? -67.125 -6.013 43.211 1.00 50.59 71 GLN A CA 1
ATOM 534 C C . GLN A 1 71 ? -66.637 -7.314 42.535 1.00 50.59 71 GLN A C 1
ATOM 536 O O . GLN A 1 71 ? -67.339 -7.881 41.704 1.00 50.59 71 GLN A O 1
ATOM 541 N N . LYS A 1 72 ? -65.531 -7.846 43.103 1.00 39.09 72 LYS A N 1
ATOM 542 C CA . LYS A 1 72 ? -65.159 -9.275 43.287 1.00 39.09 72 LYS A CA 1
ATOM 543 C C . LYS A 1 72 ? -64.109 -9.865 42.317 1.00 39.09 72 LYS A C 1
ATOM 545 O O . LYS A 1 72 ? -64.418 -10.226 41.197 1.00 39.09 72 LYS A O 1
ATOM 550 N N . GLU A 1 73 ? -62.865 -10.011 42.786 1.00 38.56 73 GLU A N 1
ATOM 551 C CA . GLU A 1 73 ? -62.280 -11.303 43.207 1.00 38.56 73 GLU A CA 1
ATOM 552 C C . GLU A 1 73 ? -60.843 -11.124 43.733 1.00 38.56 73 GLU A C 1
ATOM 554 O O . GLU A 1 73 ? -60.022 -10.396 43.171 1.00 38.56 73 GLU A O 1
ATOM 559 N N . LYS A 1 74 ? -60.561 -11.777 44.865 1.00 48.09 74 LYS A N 1
ATOM 560 C CA . LYS A 1 74 ? -59.230 -11.896 45.455 1.00 48.09 74 LYS A CA 1
ATOM 561 C C . LYS A 1 74 ? -58.462 -12.956 44.675 1.00 48.09 74 LYS A C 1
ATOM 563 O O . LYS A 1 74 ? -58.661 -14.133 44.914 1.00 48.09 74 LYS A O 1
ATOM 568 N N . ASP A 1 75 ? -57.519 -12.513 43.864 1.00 40.44 75 ASP A N 1
ATOM 569 C CA . ASP A 1 75 ? -56.241 -13.195 43.738 1.00 40.44 75 ASP A CA 1
ATOM 570 C C . ASP A 1 75 ? -55.167 -12.131 43.615 1.00 40.44 75 ASP A C 1
ATOM 572 O O . ASP A 1 75 ? -55.267 -11.198 42.813 1.00 40.44 75 ASP A O 1
ATOM 576 N N . ALA A 1 76 ? -54.164 -12.226 44.482 1.00 49.75 76 ALA A N 1
ATOM 577 C CA . ALA A 1 76 ? -53.048 -11.306 44.538 1.00 49.75 76 ALA A CA 1
ATOM 578 C C . ALA A 1 76 ? -52.314 -11.324 43.191 1.00 49.75 76 ALA A C 1
ATOM 580 O O . ALA A 1 76 ? -51.367 -12.087 42.997 1.00 49.75 76 ALA A O 1
ATOM 581 N N . LYS A 1 77 ? -52.729 -10.457 42.256 1.00 53.72 77 LYS A N 1
ATOM 582 C CA . LYS A 1 77 ? -51.949 -10.086 41.075 1.00 53.72 77 LYS A CA 1
ATOM 583 C C . LYS A 1 77 ? -50.695 -9.392 41.589 1.00 53.72 77 LYS A C 1
ATOM 585 O O . LYS A 1 77 ? -50.615 -8.165 41.617 1.00 53.72 77 LYS A O 1
ATOM 590 N N . LYS A 1 78 ? -49.722 -10.196 42.042 1.00 52.09 78 LYS A N 1
ATOM 591 C CA . LYS A 1 78 ? -48.352 -9.769 42.309 1.00 52.09 78 LYS A CA 1
ATOM 592 C C . LYS A 1 78 ? -47.966 -8.917 41.119 1.00 52.09 78 LYS A C 1
ATOM 594 O O . LYS A 1 78 ? -48.018 -9.375 39.979 1.00 52.09 78 LYS A O 1
ATOM 599 N N . SER A 1 79 ? -47.680 -7.655 41.403 1.00 58.41 79 SER A N 1
ATOM 600 C CA . SER A 1 79 ? -47.255 -6.650 40.448 1.00 58.41 79 SER A CA 1
ATOM 601 C C . SER A 1 79 ? -46.037 -7.169 39.694 1.00 58.41 79 SER A C 1
ATOM 603 O O . SER A 1 79 ? -44.907 -6.996 40.144 1.00 58.41 79 SER A O 1
ATOM 605 N N . TYR A 1 80 ? -46.263 -7.864 38.579 1.00 67.62 80 TYR A N 1
ATOM 606 C CA . TYR A 1 80 ? -45.183 -8.410 37.780 1.00 67.62 80 TYR A CA 1
ATOM 607 C C . TYR A 1 80 ? -44.479 -7.240 37.103 1.00 67.62 80 TYR A C 1
ATOM 609 O O . TYR A 1 80 ? -44.976 -6.653 36.140 1.00 67.62 80 TYR A O 1
ATOM 617 N N . VAL A 1 81 ? -43.341 -6.857 37.671 1.00 66.50 81 VAL A N 1
ATOM 618 C CA . VAL A 1 81 ? -42.403 -5.927 37.059 1.00 66.50 81 VAL A CA 1
ATOM 619 C C . VAL A 1 81 ? -41.390 -6.782 36.300 1.00 66.50 81 VAL A C 1
ATOM 621 O O . VAL A 1 81 ? -40.754 -7.642 36.912 1.00 66.50 81 VAL A O 1
ATOM 624 N N . PRO A 1 82 ? -41.244 -6.600 34.977 1.00 74.44 82 PRO A N 1
ATOM 625 C CA . PRO A 1 82 ? -40.259 -7.342 34.207 1.00 74.44 82 PRO A CA 1
ATOM 626 C C . PRO A 1 82 ? -38.851 -7.090 34.750 1.00 74.44 82 PRO A C 1
ATOM 628 O O . PRO A 1 82 ? -38.464 -5.941 34.955 1.00 74.44 82 PRO A O 1
ATOM 631 N N . ARG A 1 83 ? -38.046 -8.148 34.915 1.00 77.75 83 ARG A N 1
ATOM 632 C CA . ARG A 1 83 ? -36.642 -8.007 35.353 1.00 77.75 83 ARG A CA 1
ATOM 633 C C . ARG A 1 83 ? -35.814 -7.143 34.396 1.00 77.75 83 ARG A C 1
ATOM 635 O O . ARG A 1 83 ? -34.832 -6.534 34.815 1.00 77.75 83 ARG A O 1
ATOM 642 N N . ARG A 1 84 ? -36.186 -7.124 33.113 1.00 79.12 84 ARG A N 1
ATOM 643 C CA . ARG A 1 84 ? -35.568 -6.323 32.054 1.00 79.12 84 ARG A CA 1
ATOM 644 C C . ARG A 1 84 ? -36.641 -5.742 31.150 1.00 79.12 84 ARG A C 1
ATOM 646 O O . ARG A 1 84 ? -37.610 -6.424 30.824 1.00 79.12 84 ARG A O 1
ATOM 653 N N . LEU A 1 85 ? -36.434 -4.506 30.725 1.00 84.00 85 LEU A N 1
ATOM 654 C CA . LEU A 1 85 ? -37.337 -3.773 29.858 1.00 84.00 85 LEU A CA 1
ATOM 655 C C . LEU A 1 85 ? -36.535 -2.973 28.832 1.00 84.00 85 LEU A C 1
ATOM 657 O O . LEU A 1 85 ? -35.641 -2.211 29.191 1.00 84.00 85 LEU A O 1
ATOM 661 N N . MET A 1 86 ? -36.880 -3.122 27.556 1.00 80.75 86 MET A N 1
ATOM 662 C CA . MET A 1 86 ? -36.280 -2.353 26.469 1.00 80.75 86 MET A CA 1
ATOM 663 C C . MET A 1 86 ? -37.215 -1.214 26.073 1.00 80.75 86 MET A C 1
ATOM 665 O O . MET A 1 86 ? -38.363 -1.458 25.708 1.00 80.75 86 MET A O 1
ATOM 669 N N . ILE A 1 87 ? -36.723 0.024 26.110 1.00 81.19 87 ILE A N 1
ATOM 670 C CA . ILE A 1 87 ? -37.417 1.184 25.538 1.00 81.19 87 ILE A CA 1
ATOM 671 C C . ILE A 1 87 ? -36.486 1.805 24.497 1.00 81.19 87 ILE A C 1
ATOM 673 O O . ILE A 1 87 ? -35.435 2.357 24.828 1.00 81.19 87 ILE A O 1
ATOM 677 N N . GLY A 1 88 ? -36.842 1.679 23.217 1.00 80.19 88 GLY A N 1
ATOM 678 C CA . GLY A 1 88 ? -35.970 2.083 22.112 1.00 80.19 88 GLY A CA 1
ATOM 679 C C . GLY A 1 88 ? -34.665 1.276 22.091 1.00 80.19 88 GLY A C 1
ATOM 680 O O . GLY A 1 88 ? -34.689 0.064 21.899 1.00 80.19 88 GLY A O 1
ATOM 681 N N . LYS A 1 89 ? -33.519 1.946 22.284 1.00 75.94 89 LYS A N 1
ATOM 682 C CA . LYS A 1 89 ? -32.173 1.320 22.324 1.00 75.94 89 LYS A CA 1
ATOM 683 C C . LYS A 1 89 ? -31.660 1.067 23.748 1.00 75.94 89 LYS A C 1
ATOM 685 O O . LYS A 1 89 ? -30.550 0.554 23.948 1.00 75.94 89 LYS A O 1
ATOM 690 N N . ASP A 1 90 ? -32.452 1.443 24.742 1.00 81.06 90 ASP A N 1
ATOM 691 C CA . ASP A 1 90 ? -32.036 1.477 26.132 1.00 81.06 90 ASP A CA 1
ATOM 692 C C . ASP A 1 90 ? -32.631 0.314 26.919 1.00 81.06 90 ASP A C 1
ATOM 694 O O . ASP A 1 90 ? -33.811 -0.003 26.793 1.00 81.06 90 ASP A O 1
ATOM 698 N N . GLU A 1 91 ? -31.767 -0.333 27.705 1.00 85.31 91 GLU A N 1
ATOM 699 C CA . GLU A 1 91 ? -32.110 -1.482 28.542 1.00 85.31 91 GLU A CA 1
ATOM 700 C C . GLU A 1 91 ? -32.240 -0.989 29.979 1.00 85.31 91 GLU A C 1
ATOM 702 O O . GLU A 1 91 ? -31.301 -0.400 30.524 1.00 85.31 91 GLU A O 1
ATOM 707 N N . TYR A 1 92 ? -33.405 -1.228 30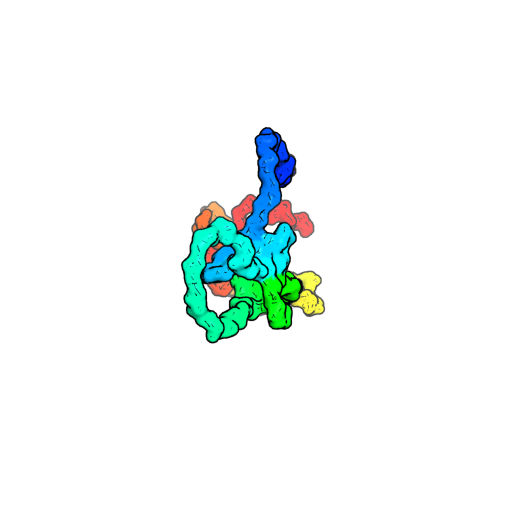.566 1.00 84.31 92 TYR A N 1
ATOM 708 C CA . TYR A 1 92 ? -33.739 -0.925 31.946 1.00 84.31 92 TYR A CA 1
ATOM 709 C C . TYR A 1 92 ? -33.845 -2.237 32.720 1.00 84.31 92 TYR A C 1
ATOM 711 O O . TYR A 1 92 ? -34.489 -3.181 32.264 1.00 84.31 92 TYR A O 1
ATOM 719 N N . VAL A 1 93 ? -33.208 -2.306 33.883 1.00 85.75 93 VAL A N 1
ATOM 720 C CA . VAL A 1 93 ? -33.110 -3.520 34.700 1.00 85.75 93 VAL A CA 1
ATOM 721 C C . VAL A 1 93 ? -33.722 -3.251 36.071 1.00 85.75 93 VAL A C 1
ATOM 723 O O . VAL A 1 93 ? -33.526 -2.179 36.647 1.00 85.75 93 VAL A O 1
ATOM 726 N N . GLN A 1 94 ? -34.475 -4.218 36.589 1.00 84.56 94 GLN A N 1
ATOM 727 C CA . GLN A 1 94 ? -35.030 -4.170 37.940 1.00 84.56 94 GLN A CA 1
ATOM 728 C C . GLN A 1 94 ? -33.929 -4.431 38.966 1.00 84.56 94 GLN A C 1
ATOM 730 O O . GLN A 1 94 ? -33.199 -5.419 38.865 1.00 84.56 94 GLN A O 1
ATOM 735 N N . ILE A 1 95 ? -33.822 -3.561 39.968 1.00 76.25 95 ILE A N 1
ATOM 736 C CA . ILE A 1 95 ? -32.916 -3.768 41.099 1.00 76.25 95 ILE A CA 1
ATOM 737 C C . ILE A 1 95 ? -33.737 -4.332 42.263 1.00 76.25 95 ILE A C 1
ATOM 739 O O . ILE A 1 95 ? -34.624 -3.663 42.793 1.00 76.25 95 ILE A O 1
ATOM 743 N N . GLY A 1 96 ? -33.463 -5.583 42.641 1.00 76.94 96 GLY A N 1
ATOM 744 C CA . GLY A 1 96 ? -34.209 -6.294 43.686 1.00 76.94 96 GLY A CA 1
ATOM 745 C C . GLY A 1 96 ? -35.657 -6.616 43.288 1.00 76.94 96 GLY A C 1
ATOM 746 O O . GLY A 1 96 ? -35.945 -6.850 42.117 1.00 76.94 96 GLY A O 1
ATOM 747 N N . ASN A 1 97 ? -36.567 -6.620 44.269 1.00 75.06 97 ASN A N 1
ATOM 748 C CA . ASN A 1 97 ? -38.005 -6.887 44.082 1.00 75.06 97 ASN A CA 1
ATOM 749 C C . ASN A 1 97 ? -38.860 -5.600 44.049 1.00 75.06 97 ASN A C 1
ATOM 751 O O . ASN A 1 97 ? -40.064 -5.648 44.283 1.00 75.06 97 ASN A O 1
ATOM 755 N N . GLY A 1 98 ? -38.242 -4.438 43.814 1.00 75.12 98 GLY A N 1
ATOM 756 C CA . GLY A 1 98 ? -38.919 -3.138 43.844 1.00 75.12 98 GLY A CA 1
ATOM 757 C C . GLY A 1 98 ? -39.678 -2.787 42.559 1.00 75.12 98 GLY A C 1
ATOM 758 O O . GLY A 1 98 ? -39.553 -3.449 41.531 1.00 75.12 98 GLY A O 1
ATOM 759 N N . ASN A 1 99 ? -40.421 -1.678 42.594 1.00 78.69 99 ASN A N 1
ATOM 760 C CA . ASN A 1 99 ? -41.232 -1.179 41.470 1.00 78.69 99 ASN A CA 1
ATOM 761 C C . ASN A 1 99 ? -40.465 -0.261 40.494 1.00 78.69 99 ASN A C 1
ATOM 763 O O . ASN A 1 99 ? -41.084 0.410 39.662 1.00 78.69 99 ASN A O 1
ATOM 767 N N . GLN A 1 100 ? -39.135 -0.202 40.616 1.00 82.06 100 GLN A N 1
ATOM 768 C CA . GLN A 1 100 ? -38.264 0.700 39.866 1.00 82.06 100 GLN A CA 1
ATOM 769 C C . GLN A 1 100 ? -37.366 -0.075 38.895 1.00 82.06 100 GLN A C 1
ATOM 771 O O . GLN A 1 100 ? -36.794 -1.110 39.243 1.00 82.06 100 GLN A O 1
ATOM 776 N N . LEU A 1 101 ? -37.213 0.457 37.685 1.00 84.25 101 LEU A N 1
ATOM 777 C CA . LEU A 1 101 ? -36.261 -0.019 36.686 1.00 84.25 101 LEU A CA 1
ATOM 778 C C . LEU A 1 101 ? -35.234 1.077 36.417 1.00 84.25 101 LEU A C 1
ATOM 780 O O . LEU A 1 101 ? -35.599 2.236 36.229 1.00 84.25 101 LEU A O 1
ATOM 784 N N . ILE A 1 102 ? -33.955 0.720 36.370 1.00 84.62 102 ILE A N 1
ATOM 785 C CA . ILE A 1 102 ? -32.854 1.669 36.163 1.00 84.62 102 ILE A CA 1
ATOM 786 C C . ILE A 1 102 ? -32.096 1.265 34.902 1.00 84.62 102 ILE A C 1
ATOM 788 O O . ILE A 1 102 ? -31.883 0.075 34.662 1.00 84.62 102 ILE A O 1
ATOM 792 N N . ARG A 1 103 ? -31.676 2.235 34.081 1.00 81.81 103 ARG A N 1
ATOM 793 C CA . ARG A 1 103 ? -30.720 1.953 32.998 1.00 81.81 103 ARG A CA 1
ATOM 794 C C . ARG A 1 103 ? -29.464 1.345 33.597 1.00 81.81 103 ARG A C 1
ATOM 796 O O . ARG A 1 103 ? -28.891 1.970 34.483 1.00 81.81 103 ARG A O 1
ATOM 803 N N . ASP A 1 104 ? -29.016 0.186 33.106 1.00 75.19 104 ASP A N 1
ATOM 804 C CA . ASP A 1 104 ? -27.816 -0.471 33.646 1.00 75.19 104 ASP A CA 1
ATOM 805 C C . ASP A 1 104 ? -26.633 0.525 33.642 1.00 75.19 104 ASP A C 1
ATOM 807 O O . ASP A 1 104 ? -26.102 0.846 32.569 1.00 75.19 104 ASP A O 1
ATOM 811 N N . PRO A 1 105 ? -26.194 1.034 34.814 1.00 72.44 105 PRO A N 1
ATOM 812 C CA . PRO A 1 105 ? -25.142 2.044 34.881 1.00 72.44 105 PRO A CA 1
ATOM 813 C C . PRO A 1 105 ? -23.802 1.476 34.398 1.00 72.44 105 PRO A C 1
ATOM 815 O O . PRO A 1 105 ? -22.935 2.218 33.933 1.00 72.44 105 PRO A O 1
ATOM 818 N N . LYS A 1 106 ? -23.646 0.145 34.417 1.00 79.81 106 LYS A N 1
ATOM 819 C CA . LYS A 1 106 ? -22.462 -0.559 33.921 1.00 79.81 106 LYS A CA 1
ATOM 820 C C . LYS A 1 106 ? -22.494 -0.759 32.406 1.00 79.81 106 LYS A C 1
ATOM 822 O O . LYS A 1 106 ? -21.461 -1.117 31.841 1.00 79.81 106 LYS A O 1
ATOM 827 N N . LYS A 1 107 ? -23.615 -0.500 31.718 1.00 82.25 107 LYS A N 1
ATOM 828 C CA . LYS A 1 107 ? -23.728 -0.625 30.251 1.00 82.25 107 LYS A CA 1
ATOM 829 C C . LYS A 1 107 ? -22.751 0.306 29.541 1.00 82.25 107 LYS A C 1
ATOM 831 O O . LYS A 1 107 ? -22.026 -0.142 28.656 1.00 82.25 107 LYS A O 1
ATOM 836 N N . ARG A 1 108 ? -22.664 1.573 29.967 1.00 81.56 108 ARG A N 1
ATOM 837 C CA . ARG A 1 108 ? -21.717 2.546 29.393 1.00 81.56 108 ARG A CA 1
ATOM 838 C C . ARG A 1 108 ? -20.273 2.089 29.594 1.00 81.56 108 ARG A C 1
ATOM 840 O O . ARG A 1 108 ? -19.508 2.058 28.636 1.00 81.56 108 ARG A O 1
ATOM 847 N N . THR A 1 109 ? -19.930 1.651 30.803 1.00 87.12 109 THR A N 1
ATOM 848 C CA . THR A 1 109 ? -18.598 1.119 31.124 1.00 87.12 109 THR A CA 1
ATOM 849 C C . THR A 1 109 ? -18.270 -0.129 30.301 1.00 87.12 109 THR A C 1
ATOM 851 O O . THR A 1 109 ? -17.170 -0.236 29.767 1.00 87.12 109 THR A O 1
ATOM 854 N N . ARG A 1 110 ? -19.231 -1.046 30.120 1.00 89.50 110 ARG A N 1
ATOM 855 C CA . ARG A 1 110 ? -19.076 -2.254 29.294 1.00 89.50 110 ARG A CA 1
ATOM 856 C C . ARG A 1 110 ? -18.850 -1.916 27.823 1.00 89.50 110 ARG A C 1
ATOM 858 O O . ARG A 1 110 ? -18.011 -2.552 27.190 1.00 89.50 110 ARG A O 1
ATOM 865 N N . ILE A 1 111 ? -19.560 -0.922 27.287 1.00 88.88 111 ILE A N 1
ATOM 866 C CA . ILE A 1 111 ? -19.376 -0.447 25.909 1.00 88.88 111 ILE A CA 1
ATOM 867 C C . ILE A 1 111 ? -17.964 0.117 25.732 1.00 88.88 111 ILE A C 1
ATOM 869 O O . ILE A 1 111 ? -17.251 -0.345 24.846 1.00 88.88 111 ILE A O 1
ATOM 873 N N . LEU A 1 112 ? -17.526 1.022 26.614 1.00 91.94 112 LEU A N 1
ATOM 874 C CA . LEU A 1 112 ? -16.183 1.614 26.554 1.00 91.94 112 LEU A CA 1
ATOM 875 C C . LEU A 1 112 ? -15.077 0.556 26.697 1.00 91.94 112 LEU A C 1
ATOM 877 O O . LEU A 1 112 ? -14.095 0.570 25.956 1.00 91.94 112 LEU A O 1
ATOM 881 N N . ALA A 1 113 ? -15.249 -0.403 27.612 1.00 94.31 113 ALA A N 1
ATOM 882 C CA . ALA A 1 113 ? -14.322 -1.521 27.765 1.00 94.31 113 ALA A CA 1
ATOM 883 C C . ALA A 1 113 ? -14.261 -2.381 26.490 1.00 94.31 113 ALA A C 1
ATOM 885 O O . ALA A 1 113 ? -13.176 -2.700 26.005 1.00 94.31 113 ALA A O 1
ATOM 886 N N . SER A 1 114 ? -15.418 -2.701 25.903 1.00 95.56 114 SER A N 1
ATOM 887 C CA . SER A 1 114 ? -15.509 -3.488 24.666 1.00 95.56 114 SER A CA 1
ATOM 888 C C . SER A 1 114 ? -14.898 -2.758 23.468 1.00 95.56 114 SER A C 1
ATOM 890 O O . SER A 1 114 ? -14.246 -3.377 22.627 1.00 95.56 114 SER A O 1
ATOM 892 N N . GLU A 1 115 ? -15.078 -1.442 23.387 1.00 96.25 115 GLU A N 1
ATOM 893 C CA . GL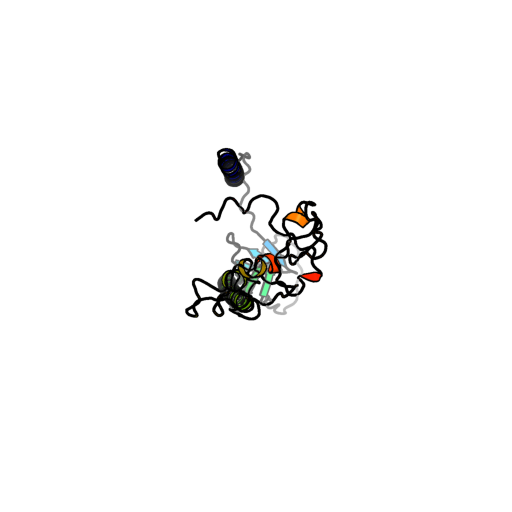U A 1 115 ? -14.475 -0.591 22.363 1.00 96.25 115 GLU A CA 1
ATOM 894 C C . GLU A 1 115 ? -12.949 -0.577 22.482 1.00 96.25 115 GLU A C 1
ATOM 896 O O . GLU A 1 115 ? -12.257 -0.790 21.487 1.00 96.25 115 GLU A O 1
ATOM 901 N N . LYS A 1 116 ? -12.415 -0.453 23.704 1.00 97.19 116 LYS A N 1
ATOM 902 C CA . LYS A 1 116 ? -10.969 -0.518 23.959 1.00 97.19 116 LYS A CA 1
ATOM 903 C C . LYS A 1 116 ? -10.372 -1.870 23.564 1.00 97.19 116 LYS A C 1
ATOM 905 O O . LYS A 1 116 ? -9.316 -1.913 22.930 1.00 97.19 116 LYS A O 1
ATOM 910 N N . VAL A 1 117 ? -11.059 -2.971 23.876 1.00 96.69 117 VAL A N 1
ATOM 911 C CA . VAL A 1 117 ? -10.659 -4.322 23.441 1.00 96.69 117 VAL A CA 1
ATOM 912 C C . VAL A 1 117 ? -10.667 -4.426 21.915 1.00 96.69 117 VAL A C 1
ATOM 914 O O . VAL A 1 117 ? -9.690 -4.886 21.321 1.00 96.69 117 VAL A O 1
ATOM 917 N N . ARG A 1 118 ? -11.730 -3.947 21.258 1.00 95.88 118 ARG A N 1
ATOM 918 C CA . ARG A 1 118 ? -11.848 -3.964 19.794 1.00 95.88 118 ARG A CA 1
ATOM 919 C C . ARG A 1 118 ? -10.754 -3.124 19.128 1.00 95.88 118 ARG A C 1
ATOM 921 O O . ARG A 1 118 ? -10.154 -3.585 18.159 1.00 95.88 118 ARG A O 1
ATOM 928 N N . TRP A 1 119 ? -10.449 -1.942 19.662 1.00 94.88 119 TRP A N 1
ATOM 929 C CA . TRP A 1 119 ? -9.371 -1.080 19.172 1.00 94.88 119 TRP A CA 1
ATOM 930 C C . TRP A 1 119 ? -7.990 -1.729 19.332 1.00 94.88 119 TRP A C 1
ATOM 932 O O . TRP A 1 119 ? -7.185 -1.714 18.396 1.00 94.88 119 TRP A O 1
ATOM 942 N N . SER A 1 120 ? -7.732 -2.365 20.479 1.00 96.69 120 SER A N 1
ATOM 943 C CA . SER A 1 120 ? -6.500 -3.125 20.717 1.00 96.69 120 SER A CA 1
ATOM 944 C C . SER A 1 120 ? -6.332 -4.243 19.683 1.00 96.69 120 SER A C 1
ATOM 946 O O . SER A 1 120 ? -5.320 -4.302 18.981 1.00 96.69 120 SER A O 1
ATOM 948 N N . LEU A 1 121 ? -7.369 -5.065 19.495 1.00 96.00 121 LEU A N 1
ATOM 949 C CA . LEU A 1 121 ? -7.368 -6.160 18.525 1.00 96.00 121 LEU A CA 1
ATOM 950 C C . LEU A 1 121 ? -7.206 -5.668 17.079 1.00 96.00 121 LEU A C 1
ATOM 952 O O . LEU A 1 121 ? -6.486 -6.269 16.284 1.00 96.00 121 LEU A O 1
ATOM 956 N N . HIS A 1 122 ? -7.859 -4.562 16.723 1.00 94.06 122 HIS A N 1
ATOM 957 C CA . HIS A 1 122 ? -7.697 -3.945 15.411 1.00 94.06 122 HIS A CA 1
ATOM 958 C C . HIS A 1 122 ? -6.249 -3.487 15.182 1.00 94.06 122 HIS A C 1
ATOM 960 O O . HIS A 1 122 ? -5.674 -3.723 14.116 1.00 94.06 122 HIS A O 1
ATOM 966 N N . THR A 1 123 ? -5.632 -2.874 16.193 1.00 93.31 123 THR A N 1
ATOM 967 C CA . THR A 1 123 ? -4.251 -2.382 16.131 1.00 93.31 123 THR A CA 1
ATOM 968 C C . THR A 1 123 ? -3.247 -3.525 15.996 1.00 93.31 123 THR A C 1
ATOM 970 O O . THR A 1 123 ? -2.339 -3.448 15.162 1.00 93.31 123 THR A O 1
ATOM 973 N N . THR A 1 124 ? -3.412 -4.613 16.755 1.00 91.19 124 THR A N 1
ATOM 974 C CA . THR A 1 124 ? -2.534 -5.791 16.656 1.00 91.19 124 THR A CA 1
ATOM 975 C C . THR A 1 124 ? -2.674 -6.485 15.303 1.00 91.19 124 THR A C 1
ATOM 977 O O . THR A 1 124 ? -1.661 -6.749 14.653 1.00 91.19 124 THR A O 1
ATOM 980 N N . ARG A 1 125 ? -3.905 -6.684 14.812 1.00 91.38 125 ARG A N 1
ATOM 981 C CA . ARG A 1 125 ? -4.171 -7.225 13.467 1.00 91.38 125 ARG A CA 1
ATOM 982 C C . ARG A 1 125 ? -3.564 -6.357 12.371 1.00 91.38 125 ARG A C 1
ATOM 984 O O . ARG A 1 125 ? -2.889 -6.875 11.488 1.00 91.38 125 ARG A O 1
ATOM 991 N N . SER A 1 126 ? -3.730 -5.039 12.460 1.00 85.94 126 SER A N 1
ATOM 992 C CA . SER A 1 126 ? -3.143 -4.089 11.508 1.00 85.94 126 SER A CA 1
ATOM 993 C C . SER A 1 126 ? -1.615 -4.158 11.505 1.00 85.94 126 SER A C 1
ATOM 995 O O . SER A 1 126 ? -0.990 -4.116 10.445 1.00 85.94 126 SER A O 1
ATOM 997 N N . ARG A 1 127 ? -0.991 -4.300 12.680 1.00 86.25 127 ARG A N 1
ATOM 998 C CA . ARG A 1 127 ? 0.463 -4.461 12.805 1.00 86.25 127 ARG A CA 1
ATOM 999 C C . ARG A 1 127 ? 0.939 -5.780 12.198 1.00 86.25 127 ARG A C 1
ATOM 1001 O O . ARG A 1 127 ? 1.935 -5.778 11.483 1.00 86.25 127 ARG A O 1
ATOM 1008 N N . LEU A 1 128 ? 0.221 -6.878 12.431 1.00 84.75 128 LEU A N 1
ATOM 1009 C CA . LEU A 1 128 ? 0.529 -8.176 11.827 1.00 84.75 128 LEU A CA 1
ATOM 1010 C C . LEU A 1 128 ? 0.367 -8.146 10.301 1.00 84.75 128 LEU A C 1
ATOM 1012 O O . LEU A 1 128 ? 1.231 -8.636 9.581 1.00 84.75 128 LEU A O 1
ATOM 1016 N N . ALA A 1 129 ? -0.692 -7.511 9.796 1.00 81.88 129 ALA A N 1
ATOM 1017 C CA . ALA A 1 129 ? -0.899 -7.328 8.364 1.00 81.88 129 ALA A CA 1
ATOM 1018 C C . ALA A 1 129 ? 0.231 -6.507 7.720 1.00 81.88 129 ALA A C 1
ATOM 1020 O O . ALA A 1 129 ? 0.650 -6.821 6.612 1.00 81.88 129 ALA A O 1
ATOM 1021 N N . ARG A 1 130 ? 0.772 -5.492 8.414 1.00 77.38 130 ARG A N 1
ATOM 1022 C CA . ARG A 1 130 ? 1.977 -4.766 7.966 1.00 77.38 130 ARG A CA 1
ATOM 1023 C C . ARG A 1 130 ? 3.216 -5.664 7.966 1.00 77.38 130 ARG A C 1
ATOM 1025 O O . ARG A 1 130 ? 3.936 -5.645 6.978 1.00 77.38 130 ARG A O 1
ATOM 1032 N N . LYS A 1 131 ? 3.407 -6.499 8.995 1.00 78.69 131 LYS A N 1
ATOM 1033 C CA . LYS A 1 131 ? 4.507 -7.482 9.061 1.00 78.69 131 LYS A CA 1
ATOM 1034 C C . LYS A 1 131 ? 4.498 -8.514 7.944 1.00 78.69 131 LYS A C 1
ATOM 1036 O O . LYS A 1 131 ? 5.550 -9.039 7.624 1.00 78.69 131 LYS A O 1
ATOM 1041 N N . ARG A 1 132 ? 3.342 -8.796 7.342 1.00 79.56 132 ARG A N 1
ATOM 1042 C CA . ARG A 1 132 ? 3.230 -9.685 6.176 1.00 79.56 132 ARG A CA 1
ATOM 1043 C C . ARG A 1 132 ? 3.563 -9.003 4.844 1.00 79.56 132 ARG A C 1
ATOM 1045 O O . ARG A 1 132 ? 3.612 -9.678 3.825 1.00 79.56 132 ARG A O 1
ATOM 1052 N N . LYS A 1 133 ? 3.755 -7.680 4.826 1.00 84.25 133 LYS A N 1
ATOM 1053 C CA . LYS A 1 133 ? 4.097 -6.918 3.616 1.00 84.25 133 LYS A CA 1
ATOM 1054 C C . LYS A 1 133 ? 5.609 -6.738 3.507 1.00 84.25 133 LYS A C 1
ATOM 1056 O O . LYS A 1 133 ? 6.292 -6.567 4.518 1.00 84.25 133 LYS A O 1
ATOM 1061 N N . TYR A 1 134 ? 6.108 -6.710 2.275 1.00 87.25 134 TYR A N 1
ATOM 1062 C CA . TYR A 1 134 ? 7.505 -6.403 1.984 1.00 87.25 134 TYR A CA 1
ATOM 1063 C C . TYR A 1 134 ? 7.836 -4.931 2.257 1.00 87.25 134 TYR A C 1
ATOM 1065 O O . TYR A 1 134 ? 6.986 -4.042 2.134 1.00 87.25 134 TYR A O 1
ATOM 1073 N N . CYS A 1 135 ? 9.076 -4.675 2.667 1.00 89.06 135 CYS A N 1
ATOM 1074 C CA . CYS A 1 135 ? 9.572 -3.330 2.917 1.00 89.06 135 CYS A CA 1
ATOM 1075 C C . CYS A 1 135 ? 9.850 -2.610 1.599 1.00 89.06 135 CYS A C 1
ATOM 1077 O O . CYS A 1 135 ? 10.788 -2.953 0.891 1.00 89.06 135 CYS A O 1
ATOM 1079 N N . GLN A 1 136 ? 9.096 -1.547 1.326 1.00 87.44 136 GLN A N 1
ATOM 1080 C CA . GLN A 1 136 ? 9.197 -0.787 0.076 1.00 87.44 136 GLN A CA 1
ATOM 1081 C C . GLN A 1 136 ? 10.617 -0.262 -0.184 1.00 87.44 136 GLN A C 1
ATOM 1083 O O . GLN A 1 136 ? 11.109 -0.321 -1.307 1.00 87.44 136 GLN A O 1
ATOM 1088 N N . PHE A 1 137 ? 11.296 0.223 0.862 1.00 89.50 137 PHE A N 1
ATOM 1089 C CA . PHE A 1 137 ? 12.660 0.743 0.752 1.00 89.50 137 PHE A CA 1
ATOM 1090 C C . PHE A 1 137 ? 13.660 -0.360 0.416 1.00 89.50 137 PHE A C 1
ATOM 1092 O O . PHE A 1 137 ? 14.455 -0.210 -0.508 1.00 89.50 137 PHE A O 1
ATOM 1099 N N . PHE A 1 138 ? 13.579 -1.488 1.123 1.00 90.88 138 PHE A N 1
ATOM 1100 C CA . PHE A 1 138 ? 14.471 -2.615 0.884 1.00 90.88 138 PHE A CA 1
ATOM 1101 C C . PHE A 1 138 ? 14.237 -3.225 -0.500 1.00 90.88 138 PHE A C 1
ATOM 1103 O O . PHE A 1 138 ? 15.179 -3.410 -1.258 1.00 90.88 138 PHE A O 1
ATOM 1110 N N . THR A 1 139 ? 12.979 -3.452 -0.875 1.00 89.50 139 THR A N 1
ATOM 1111 C CA . THR A 1 139 ? 12.609 -3.989 -2.187 1.00 89.50 139 THR A CA 1
ATOM 1112 C C . THR A 1 139 ? 13.061 -3.072 -3.330 1.00 89.50 139 THR A C 1
ATOM 1114 O O . THR A 1 139 ? 13.534 -3.560 -4.351 1.00 89.50 139 THR A O 1
ATOM 1117 N N . ARG A 1 140 ? 12.981 -1.744 -3.172 1.00 87.06 140 ARG A N 1
ATOM 1118 C CA . ARG A 1 140 ? 13.319 -0.794 -4.246 1.00 87.06 140 ARG A CA 1
ATOM 1119 C C . ARG A 1 140 ? 14.803 -0.430 -4.322 1.00 87.06 140 ARG A C 1
ATOM 1121 O O . ARG A 1 140 ? 15.310 -0.210 -5.415 1.00 87.06 140 ARG A O 1
ATOM 1128 N N . PHE A 1 141 ? 15.489 -0.334 -3.184 1.00 88.44 141 PHE A N 1
ATOM 1129 C CA . PHE A 1 141 ? 16.866 0.175 -3.107 1.00 88.44 141 PHE A CA 1
ATOM 1130 C C . PHE A 1 141 ? 17.887 -0.857 -2.618 1.00 88.44 141 PHE A C 1
ATOM 1132 O O . PHE A 1 141 ? 19.078 -0.553 -2.558 1.00 88.44 141 PHE A O 1
ATOM 1139 N N . GLY A 1 142 ? 17.437 -2.037 -2.189 1.00 89.88 142 GLY A N 1
ATOM 1140 C CA . GLY A 1 142 ? 18.278 -3.036 -1.529 1.00 89.88 142 GLY A CA 1
ATOM 1141 C C . GLY A 1 142 ? 18.764 -2.626 -0.136 1.00 89.88 142 GLY A C 1
ATOM 1142 O O . GLY A 1 142 ? 19.584 -3.314 0.461 1.00 89.88 142 GLY A O 1
ATOM 1143 N N . LYS A 1 143 ? 18.289 -1.488 0.391 1.00 91.56 143 LYS A N 1
ATOM 1144 C CA . LYS A 1 143 ? 18.632 -0.961 1.718 1.00 91.56 143 LYS A CA 1
ATOM 1145 C C . LYS A 1 143 ? 17.413 -0.339 2.389 1.00 91.56 143 LYS A C 1
ATOM 1147 O O . LYS A 1 143 ? 16.571 0.270 1.732 1.00 91.56 143 LYS A O 1
ATOM 1152 N N . CYS A 1 144 ? 17.325 -0.471 3.705 1.00 91.94 144 CYS A N 1
ATOM 1153 C CA . CYS A 1 144 ? 16.289 0.152 4.518 1.00 91.94 144 CYS A CA 1
ATOM 1154 C C . CYS A 1 144 ? 16.945 0.755 5.753 1.00 91.94 144 CYS A C 1
ATOM 1156 O O . CYS A 1 144 ? 17.708 0.068 6.401 1.00 91.94 144 CYS A O 1
ATOM 1158 N N . ASN A 1 145 ? 16.577 1.973 6.148 1.00 88.62 145 ASN A N 1
ATOM 1159 C CA . ASN A 1 145 ? 17.149 2.651 7.324 1.00 88.62 145 ASN A CA 1
ATOM 1160 C C . ASN A 1 145 ? 16.769 2.000 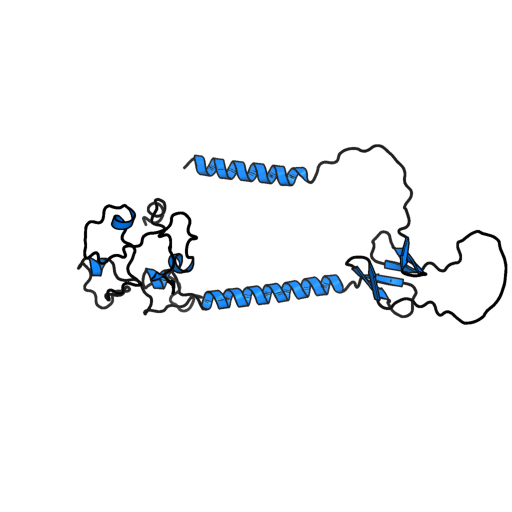8.676 1.00 88.62 145 ASN A C 1
ATOM 1162 O O . ASN A 1 145 ? 16.986 2.584 9.732 1.00 88.62 145 ASN A O 1
ATOM 1166 N N . LYS A 1 146 ? 16.071 0.860 8.651 1.00 88.19 146 LYS A N 1
ATOM 1167 C CA . LYS A 1 146 ? 15.623 0.089 9.821 1.00 88.19 146 LYS A CA 1
ATOM 1168 C C . LYS A 1 146 ? 16.058 -1.375 9.703 1.00 88.19 146 LYS A C 1
ATOM 1170 O O . LYS A 1 146 ? 15.390 -2.262 10.236 1.00 88.19 146 LYS A O 1
ATOM 1175 N N . ASP A 1 147 ? 17.108 -1.625 8.934 1.00 78.06 147 ASP A N 1
ATOM 1176 C CA . ASP A 1 147 ? 17.703 -2.934 8.681 1.00 78.06 147 ASP A CA 1
ATOM 1177 C C . ASP A 1 147 ? 18.308 -3.598 9.925 1.00 78.06 147 ASP A C 1
ATOM 1179 O O . ASP A 1 147 ? 18.388 -4.822 9.937 1.00 78.06 147 ASP A O 1
ATOM 1183 N N . ASP A 1 148 ? 18.540 -2.858 11.016 1.00 80.81 148 ASP A N 1
ATOM 1184 C CA . ASP A 1 148 ? 18.918 -3.369 12.353 1.00 80.81 148 ASP A CA 1
ATOM 1185 C C . ASP A 1 148 ? 17.843 -4.249 13.052 1.00 80.81 148 ASP A C 1
ATOM 1187 O O . ASP A 1 148 ? 17.712 -4.254 14.278 1.00 80.81 148 ASP A O 1
ATOM 1191 N N . GLY A 1 149 ? 16.955 -4.911 12.305 1.00 79.00 149 GLY A N 1
ATOM 1192 C CA . GLY A 1 149 ? 15.841 -5.707 12.844 1.00 79.00 149 GLY A CA 1
ATOM 1193 C C . GLY A 1 149 ? 14.662 -4.883 13.383 1.00 79.00 149 GLY A C 1
ATOM 1194 O O . GLY A 1 149 ? 13.674 -5.436 13.868 1.00 79.00 149 GLY A O 1
ATOM 1195 N N . LYS A 1 150 ? 14.717 -3.551 13.269 1.00 86.38 150 LYS A N 1
ATOM 1196 C CA . LYS A 1 150 ? 13.651 -2.631 13.713 1.00 86.38 150 LYS A CA 1
ATOM 1197 C C . LYS A 1 150 ? 12.570 -2.412 12.654 1.00 86.38 150 LYS A C 1
ATOM 1199 O O . LYS A 1 150 ? 11.533 -1.804 12.942 1.00 86.38 150 LYS A O 1
ATOM 1204 N N . CYS A 1 151 ? 12.792 -2.860 11.418 1.00 89.69 151 CYS A N 1
ATOM 1205 C CA . CYS A 1 151 ? 11.809 -2.729 10.356 1.00 89.69 151 CYS A CA 1
ATOM 1206 C C . CYS A 1 151 ? 10.612 -3.659 10.615 1.00 89.69 151 CYS A C 1
ATOM 1208 O O . CYS A 1 151 ? 10.781 -4.869 10.738 1.00 89.69 151 CYS A O 1
ATOM 1210 N N . PRO A 1 152 ? 9.374 -3.137 10.664 1.00 87.62 152 PRO A N 1
ATOM 1211 C CA . PRO A 1 152 ? 8.187 -3.962 10.854 1.00 87.62 152 PRO A CA 1
ATOM 1212 C C . PRO A 1 152 ? 7.728 -4.662 9.565 1.00 87.62 152 PRO A C 1
ATOM 1214 O O . PRO A 1 152 ? 6.621 -5.184 9.564 1.00 87.62 152 PRO A O 1
ATOM 1217 N N . PHE A 1 153 ? 8.500 -4.623 8.477 1.00 89.00 153 PHE A N 1
ATOM 1218 C CA . PHE A 1 153 ? 8.162 -5.181 7.163 1.00 89.00 153 PHE A CA 1
ATOM 1219 C C . PHE A 1 153 ? 9.191 -6.241 6.749 1.00 89.00 153 PHE A C 1
ATOM 1221 O O . PHE A 1 153 ? 10.310 -6.247 7.255 1.00 89.00 153 PHE A O 1
ATOM 1228 N N . ILE A 1 154 ? 8.830 -7.114 5.809 1.00 89.19 154 ILE A N 1
ATOM 1229 C CA . ILE A 1 154 ? 9.690 -8.218 5.357 1.00 89.19 154 ILE A CA 1
ATOM 1230 C C . ILE A 1 154 ? 10.815 -7.685 4.462 1.00 89.19 154 ILE A C 1
ATOM 1232 O O . ILE A 1 154 ? 10.554 -6.983 3.481 1.00 89.19 154 ILE A O 1
ATOM 1236 N N . HIS A 1 155 ? 12.058 -8.038 4.784 1.00 91.12 155 HIS A N 1
ATOM 1237 C CA . HIS A 1 155 ? 13.232 -7.814 3.938 1.00 91.12 155 HIS A CA 1
ATOM 1238 C C . HIS A 1 155 ? 13.564 -9.117 3.212 1.00 91.12 155 HIS A C 1
ATOM 1240 O O . HIS A 1 155 ? 14.146 -10.022 3.797 1.00 91.12 155 HIS A O 1
ATOM 1246 N N . ASP A 1 156 ? 13.150 -9.225 1.953 1.00 89.19 156 ASP A N 1
ATOM 1247 C CA . ASP A 1 156 ? 13.391 -10.403 1.121 1.00 89.19 156 ASP A CA 1
ATOM 1248 C C . ASP A 1 156 ? 14.303 -10.017 -0.044 1.00 89.19 156 ASP A C 1
ATOM 1250 O O . ASP A 1 156 ? 13.907 -9.255 -0.933 1.00 89.19 156 ASP A O 1
ATOM 1254 N N . SER A 1 157 ? 15.547 -10.503 -0.016 1.00 89.00 157 SER A N 1
ATOM 1255 C CA . SER A 1 157 ? 16.548 -10.212 -1.050 1.00 89.00 157 SER A CA 1
ATOM 1256 C C . SER A 1 157 ? 16.127 -10.759 -2.409 1.00 89.00 157 SER A C 1
ATOM 1258 O O . SER A 1 157 ? 16.428 -10.173 -3.451 1.00 89.00 157 SER A O 1
ATOM 1260 N N . SER A 1 158 ? 15.332 -11.830 -2.399 1.00 86.56 158 SER A N 1
ATOM 1261 C CA . SER A 1 158 ? 14.776 -12.418 -3.599 1.00 86.56 158 SER A CA 1
ATOM 1262 C C . SER A 1 158 ? 13.722 -11.540 -4.246 1.00 86.56 158 SER A C 1
ATOM 1264 O O . SER A 1 158 ? 13.293 -11.915 -5.319 1.00 86.56 158 SER A O 1
ATOM 1266 N N . LYS A 1 159 ? 13.290 -10.412 -3.666 1.00 85.94 159 LYS A N 1
ATOM 1267 C CA . LYS A 1 159 ? 12.282 -9.510 -4.257 1.00 85.94 159 LYS A CA 1
ATOM 1268 C C . LYS A 1 159 ? 12.843 -8.142 -4.639 1.00 85.94 159 LYS A C 1
ATOM 1270 O O . LYS A 1 159 ? 12.086 -7.309 -5.121 1.00 85.94 159 LYS A O 1
ATOM 1275 N N . ILE A 1 160 ? 14.143 -7.907 -4.452 1.00 89.38 160 ILE A N 1
ATOM 1276 C CA . ILE A 1 160 ? 14.770 -6.617 -4.755 1.00 89.38 160 ILE A CA 1
ATOM 1277 C C . ILE A 1 160 ? 14.709 -6.316 -6.265 1.00 89.38 160 ILE A C 1
ATOM 1279 O O . ILE A 1 160 ? 14.802 -7.223 -7.100 1.00 89.38 160 ILE A O 1
ATOM 1283 N N . ALA A 1 161 ? 14.548 -5.035 -6.598 1.00 88.12 161 ALA A N 1
ATOM 1284 C CA . ALA A 1 161 ? 14.542 -4.507 -7.956 1.00 88.12 161 ALA A CA 1
ATOM 1285 C C . ALA A 1 161 ? 15.859 -4.759 -8.715 1.00 88.12 161 ALA A C 1
ATOM 1287 O O . ALA A 1 161 ? 16.937 -4.905 -8.126 1.00 88.12 161 ALA A O 1
ATOM 1288 N N . VAL A 1 162 ? 15.761 -4.781 -10.046 1.00 89.31 162 VAL A N 1
ATOM 1289 C CA . VAL A 1 162 ? 16.914 -4.929 -10.944 1.00 89.31 162 VAL A CA 1
ATOM 1290 C C . VAL A 1 162 ? 17.761 -3.656 -10.925 1.00 89.31 162 VAL A C 1
ATOM 1292 O O . VAL A 1 162 ? 17.241 -2.540 -10.957 1.00 89.31 162 VAL A O 1
ATOM 1295 N N . CYS A 1 163 ? 19.082 -3.815 -10.873 1.00 91.38 163 CYS A N 1
ATOM 1296 C CA . CYS A 1 163 ? 20.019 -2.701 -10.921 1.00 91.38 163 CYS A CA 1
ATOM 1297 C C . CYS A 1 163 ? 19.968 -2.016 -12.294 1.00 91.38 163 CYS A C 1
ATOM 1299 O O . CYS A 1 163 ? 20.408 -2.576 -13.295 1.00 91.38 163 CYS A O 1
ATOM 1301 N N . THR A 1 164 ? 19.489 -0.773 -12.354 1.00 88.44 164 THR A N 1
ATOM 1302 C CA . THR A 1 164 ? 19.435 -0.010 -13.614 1.00 88.44 164 THR A CA 1
ATOM 1303 C C . THR A 1 164 ? 20.819 0.301 -14.178 1.00 88.44 164 THR A C 1
ATOM 1305 O O . THR A 1 164 ? 21.005 0.302 -15.390 1.00 88.44 164 THR A O 1
ATOM 1308 N N . LYS A 1 165 ? 21.826 0.490 -13.314 1.00 90.69 165 LYS A N 1
ATOM 1309 C CA . LYS A 1 165 ? 23.221 0.667 -13.749 1.00 90.69 165 LYS A CA 1
ATOM 1310 C C . LYS A 1 165 ? 23.767 -0.590 -14.424 1.00 90.69 165 LYS A C 1
ATOM 1312 O O . LYS A 1 165 ? 24.477 -0.476 -15.413 1.00 90.69 165 LYS A O 1
ATOM 1317 N N . PHE A 1 166 ? 23.413 -1.773 -13.924 1.00 92.75 166 PHE A N 1
ATOM 1318 C CA . PHE A 1 166 ? 23.779 -3.044 -14.549 1.00 92.75 166 PHE A CA 1
ATOM 1319 C C . PHE A 1 166 ? 23.125 -3.208 -15.926 1.00 92.75 166 PHE A C 1
ATOM 1321 O O . PHE A 1 166 ? 23.808 -3.597 -16.865 1.00 92.75 166 PHE A O 1
ATOM 1328 N N . LEU A 1 167 ? 21.849 -2.830 -16.078 1.00 88.81 167 LEU A N 1
ATOM 1329 C CA . LEU A 1 167 ? 21.159 -2.872 -17.378 1.00 88.81 167 LEU A CA 1
ATOM 1330 C C . LEU A 1 167 ? 21.846 -2.019 -18.450 1.00 88.81 167 LEU A C 1
ATOM 1332 O O . LEU A 1 167 ? 21.796 -2.356 -19.627 1.00 88.81 167 LEU A O 1
ATOM 1336 N N . ASN A 1 168 ? 22.502 -0.937 -18.033 1.00 88.56 168 ASN A N 1
ATOM 1337 C CA . ASN A 1 168 ? 23.255 -0.054 -18.920 1.00 88.56 168 ASN A CA 1
ATOM 1338 C C . ASN A 1 168 ? 24.730 -0.478 -19.081 1.00 88.56 168 ASN A C 1
ATOM 1340 O O . ASN A 1 168 ? 25.497 0.249 -19.703 1.00 88.56 168 ASN A O 1
ATOM 1344 N N . GLY A 1 169 ? 25.155 -1.599 -18.486 1.00 90.50 169 GLY A N 1
ATOM 1345 C CA . GLY A 1 169 ? 26.549 -2.056 -18.514 1.00 90.50 169 GLY A CA 1
ATOM 1346 C C . GLY A 1 169 ? 27.508 -1.229 -17.648 1.00 90.50 169 GLY A C 1
ATOM 1347 O O . GLY A 1 169 ? 28.711 -1.259 -17.866 1.00 90.50 169 GLY A O 1
ATOM 1348 N N . LEU A 1 170 ? 26.995 -0.475 -16.671 1.00 93.81 170 LEU A N 1
ATOM 1349 C CA . LEU A 1 170 ? 27.769 0.444 -15.822 1.00 93.81 170 LEU A CA 1
ATOM 1350 C C . LEU A 1 170 ? 28.013 -0.088 -14.402 1.00 93.81 170 LEU A C 1
ATOM 1352 O O . LEU A 1 170 ? 28.559 0.624 -13.560 1.00 93.81 170 LEU A O 1
ATOM 1356 N N . CYS A 1 171 ? 27.560 -1.302 -14.081 1.00 94.69 171 CYS A N 1
ATOM 1357 C CA . CYS A 1 171 ? 27.743 -1.891 -12.757 1.00 94.69 171 CYS A CA 1
ATOM 1358 C C . CYS A 1 171 ? 28.270 -3.320 -12.852 1.00 94.69 171 CYS A C 1
ATOM 1360 O O . CYS A 1 171 ? 27.581 -4.205 -13.353 1.00 94.69 171 CYS A O 1
ATOM 1362 N N . PHE A 1 172 ? 29.466 -3.527 -12.300 1.00 93.62 172 PHE A N 1
ATOM 1363 C CA . PHE A 1 172 ? 30.163 -4.817 -12.261 1.00 93.62 172 PHE A CA 1
ATOM 1364 C C . PHE A 1 172 ? 30.399 -5.318 -10.831 1.00 93.62 172 PHE A C 1
ATOM 1366 O O . PHE A 1 172 ? 30.971 -6.384 -10.633 1.00 93.62 172 PHE A O 1
ATOM 1373 N N . ASN A 1 173 ? 29.950 -4.562 -9.824 1.00 93.50 173 ASN A N 1
ATOM 1374 C CA . ASN A 1 173 ? 30.178 -4.908 -8.426 1.00 93.50 173 ASN A CA 1
ATOM 1375 C C . ASN A 1 173 ? 29.388 -6.177 -8.062 1.00 93.50 173 ASN A C 1
ATOM 1377 O O . ASN A 1 173 ? 28.158 -6.163 -8.185 1.00 93.50 173 ASN A O 1
ATOM 1381 N N . PRO A 1 174 ? 30.047 -7.241 -7.566 1.00 88.44 174 PRO A N 1
ATOM 1382 C CA . PRO A 1 174 ? 29.362 -8.468 -7.160 1.00 88.44 174 PRO A CA 1
ATOM 1383 C C . PRO A 1 174 ? 28.494 -8.262 -5.909 1.00 88.44 174 PRO A C 1
ATOM 1385 O O . PRO A 1 174 ? 27.479 -8.930 -5.748 1.00 88.44 174 PRO A O 1
ATOM 1388 N N . GLU A 1 175 ? 28.835 -7.282 -5.067 1.00 91.06 175 GLU A N 1
ATOM 1389 C CA . GLU A 1 175 ? 28.094 -6.913 -3.850 1.00 91.06 175 GLU A CA 1
ATOM 1390 C C . GLU A 1 175 ? 27.061 -5.796 -4.088 1.00 91.06 175 GLU A C 1
ATOM 1392 O O . GLU A 1 175 ? 26.739 -4.998 -3.201 1.00 91.06 175 GLU A O 1
ATOM 1397 N N . CYS A 1 176 ? 26.546 -5.679 -5.313 1.00 92.69 176 CYS A N 1
ATOM 1398 C CA . CYS A 1 176 ? 25.492 -4.717 -5.601 1.00 92.69 176 CYS A CA 1
ATOM 1399 C C . CYS A 1 176 ? 24.247 -5.010 -4.749 1.00 92.69 176 CYS A C 1
ATOM 1401 O O . CYS A 1 176 ? 23.759 -6.135 -4.677 1.00 92.69 176 CYS A O 1
ATOM 1403 N N . LYS A 1 177 ? 23.693 -3.965 -4.125 1.00 92.12 177 LYS A N 1
ATOM 1404 C CA . LYS A 1 177 ? 22.484 -4.077 -3.290 1.00 92.12 177 LYS A CA 1
ATOM 1405 C C . LYS A 1 177 ? 21.232 -4.414 -4.104 1.00 92.12 177 LYS A C 1
ATOM 1407 O O . LYS A 1 177 ? 20.230 -4.830 -3.536 1.00 92.12 177 LYS A O 1
ATOM 1412 N N . LEU A 1 178 ? 21.277 -4.204 -5.418 1.00 91.44 178 LEU A N 1
ATOM 1413 C CA . LEU A 1 178 ? 20.211 -4.513 -6.366 1.00 91.44 178 LEU A CA 1
ATOM 1414 C C . LEU A 1 178 ? 20.575 -5.756 -7.178 1.00 91.44 178 LEU A C 1
ATOM 1416 O O . LEU A 1 178 ? 21.749 -6.079 -7.343 1.00 91.44 178 LEU A O 1
ATOM 1420 N N . THR A 1 179 ? 19.580 -6.450 -7.732 1.00 91.38 179 THR A N 1
ATOM 1421 C CA . THR A 1 179 ? 19.867 -7.684 -8.471 1.00 91.38 179 THR A CA 1
ATOM 1422 C C . THR A 1 179 ? 20.460 -7.396 -9.854 1.00 91.38 179 THR A C 1
ATOM 1424 O O . THR A 1 179 ? 19.964 -6.547 -10.593 1.00 91.38 179 THR A O 1
ATOM 1427 N N . HIS A 1 180 ? 21.517 -8.126 -10.218 1.00 92.38 180 HIS A N 1
ATOM 1428 C CA . HIS A 1 180 ? 22.083 -8.170 -11.576 1.00 92.38 180 HIS A CA 1
ATOM 1429 C C . HIS A 1 180 ? 21.441 -9.273 -12.437 1.00 92.38 180 HIS A C 1
ATOM 1431 O O . HIS A 1 180 ? 21.984 -9.688 -13.454 1.00 92.38 180 HIS A O 1
ATOM 1437 N N . LYS A 1 181 ? 20.277 -9.789 -12.031 1.00 88.75 181 LYS A N 1
ATOM 1438 C CA . LYS A 1 181 ? 19.488 -10.729 -12.832 1.00 88.75 181 LYS A CA 1
ATOM 1439 C C . LYS A 1 181 ? 18.357 -9.968 -13.509 1.00 88.75 181 LYS A C 1
ATOM 1441 O O . LYS A 1 181 ? 17.577 -9.300 -12.833 1.00 88.75 181 LYS A O 1
ATOM 1446 N N . VAL A 1 182 ? 18.253 -10.088 -14.830 1.00 86.00 182 VAL A N 1
ATOM 1447 C CA . VAL A 1 182 ? 17.130 -9.523 -15.586 1.00 86.00 182 VAL A CA 1
ATOM 1448 C C . VAL A 1 182 ? 15.907 -10.399 -15.334 1.00 86.00 182 VAL A C 1
ATOM 1450 O O . VAL A 1 182 ? 15.824 -11.522 -15.821 1.00 86.00 182 VAL A O 1
ATOM 1453 N N . ILE A 1 183 ? 14.982 -9.904 -14.514 1.00 83.38 183 ILE A N 1
ATOM 1454 C CA . ILE A 1 183 ? 13.751 -10.606 -14.136 1.00 83.38 183 ILE A CA 1
ATOM 1455 C C . ILE A 1 183 ? 12.577 -9.740 -14.609 1.00 83.38 183 ILE A C 1
ATOM 1457 O O . ILE A 1 183 ? 12.355 -8.688 -14.003 1.00 83.38 183 ILE A O 1
ATOM 1461 N N . PRO A 1 184 ? 11.826 -10.146 -15.652 1.00 77.56 184 PRO A N 1
ATOM 1462 C CA . PRO A 1 184 ? 10.791 -9.313 -16.277 1.00 77.56 184 PRO A CA 1
ATOM 1463 C C . PRO A 1 184 ? 9.761 -8.734 -15.300 1.00 77.56 184 PRO A C 1
ATOM 1465 O O . PRO A 1 184 ? 9.398 -7.567 -15.399 1.00 77.56 184 PRO A O 1
ATOM 1468 N N . GLU A 1 185 ? 9.351 -9.508 -14.294 1.00 75.12 185 GLU A N 1
ATOM 1469 C CA . GLU A 1 185 ? 8.375 -9.088 -13.273 1.00 75.12 185 GLU A CA 1
ATOM 1470 C C . GLU A 1 185 ? 8.862 -7.941 -12.372 1.00 75.12 185 GLU A C 1
ATOM 1472 O O . GLU A 1 185 ? 8.070 -7.308 -11.678 1.00 75.12 185 GLU A O 1
ATOM 1477 N N . ARG A 1 186 ? 10.174 -7.691 -12.343 1.00 78.25 186 ARG A N 1
ATOM 1478 C CA . ARG A 1 186 ? 10.827 -6.679 -11.493 1.00 78.25 186 ARG A CA 1
ATOM 1479 C C . ARG A 1 186 ? 11.480 -5.576 -12.299 1.00 78.25 186 ARG A C 1
ATOM 1481 O O . ARG A 1 186 ? 12.125 -4.695 -11.727 1.00 78.25 186 ARG A O 1
ATOM 1488 N N . MET A 1 187 ? 11.362 -5.663 -13.618 1.00 83.81 187 MET A N 1
ATOM 1489 C CA . MET A 1 187 ? 11.860 -4.639 -14.503 1.00 83.81 187 MET A CA 1
ATOM 1490 C C . MET A 1 187 ? 11.010 -3.379 -14.339 1.00 83.81 187 MET A C 1
ATOM 1492 O O . MET A 1 187 ? 9.781 -3.471 -14.358 1.00 83.81 187 MET A O 1
ATOM 1496 N N . PRO A 1 188 ? 11.637 -2.202 -14.180 1.00 82.25 188 PRO A N 1
ATOM 1497 C CA . PRO A 1 188 ? 10.900 -0.952 -14.204 1.00 82.25 188 PRO A CA 1
ATOM 1498 C C . PRO A 1 188 ? 10.198 -0.760 -15.553 1.00 82.25 188 PRO A C 1
ATOM 1500 O O . PRO A 1 188 ? 10.661 -1.233 -16.599 1.00 82.25 188 PRO A O 1
ATOM 1503 N N . ASP A 1 189 ? 9.081 -0.038 -15.517 1.00 82.88 189 ASP A N 1
ATOM 1504 C CA . ASP A 1 189 ? 8.354 0.329 -16.728 1.00 82.88 189 ASP A CA 1
ATOM 1505 C C . ASP A 1 189 ? 9.190 1.285 -17.584 1.00 82.88 189 ASP A C 1
ATOM 1507 O O . ASP A 1 189 ? 9.879 2.175 -17.078 1.00 82.88 189 ASP A O 1
ATOM 1511 N N . CYS A 1 190 ? 9.120 1.114 -18.902 1.00 85.94 190 CYS A N 1
ATOM 1512 C CA . CYS A 1 190 ? 9.815 1.984 -19.837 1.00 85.94 190 CYS A CA 1
ATOM 1513 C C . CYS A 1 190 ? 9.120 3.351 -19.901 1.00 85.94 190 CYS A C 1
ATOM 1515 O O . CYS A 1 190 ? 8.030 3.474 -20.462 1.00 85.94 190 CYS A O 1
ATOM 1517 N N . SER A 1 191 ? 9.768 4.397 -19.386 1.00 85.38 191 SER A N 1
ATOM 1518 C CA . SER A 1 191 ? 9.264 5.776 -19.464 1.00 85.38 191 SER A CA 1
ATOM 1519 C C . SER A 1 191 ? 9.032 6.231 -20.909 1.00 85.38 191 SER A C 1
ATOM 1521 O O . SER A 1 191 ? 7.998 6.824 -21.203 1.00 85.38 191 SER A O 1
ATOM 1523 N N . TYR A 1 192 ? 9.940 5.889 -21.828 1.00 87.00 192 TYR A N 1
ATOM 1524 C CA . TYR A 1 192 ? 9.810 6.220 -23.248 1.00 87.00 192 TYR A CA 1
ATOM 1525 C C . TYR A 1 192 ? 8.619 5.521 -23.906 1.00 87.00 192 TYR A C 1
ATOM 1527 O O . TYR A 1 192 ? 7.954 6.118 -24.743 1.00 87.00 192 TYR A O 1
ATOM 1535 N N . PHE A 1 193 ? 8.313 4.274 -23.534 1.00 86.81 193 PHE A N 1
ATOM 1536 C CA . PHE A 1 193 ? 7.144 3.571 -24.070 1.00 86.81 193 PHE A CA 1
ATOM 1537 C C . PHE A 1 193 ? 5.845 4.196 -23.569 1.00 86.81 193 PHE A C 1
ATOM 1539 O O . PHE A 1 193 ? 4.926 4.409 -24.353 1.00 86.81 193 PHE A O 1
ATOM 1546 N N . LEU A 1 194 ? 5.795 4.556 -22.283 1.00 82.94 194 LEU A N 1
ATOM 1547 C CA . LEU A 1 194 ? 4.651 5.257 -21.695 1.00 82.94 194 LEU A CA 1
ATOM 1548 C C . LEU A 1 194 ? 4.408 6.632 -22.341 1.00 82.94 194 LEU A C 1
ATOM 1550 O O . LEU A 1 194 ? 3.273 7.092 -22.376 1.00 82.94 194 LEU A O 1
ATOM 1554 N N . GLN A 1 195 ? 5.457 7.265 -22.875 1.00 84.19 195 GLN A N 1
ATOM 1555 C CA . GLN A 1 195 ? 5.385 8.514 -23.644 1.00 84.19 195 GLN A CA 1
ATOM 1556 C C . GLN A 1 195 ? 5.152 8.300 -25.153 1.00 84.19 195 GLN A C 1
ATOM 1558 O O . GLN A 1 195 ? 5.016 9.274 -25.885 1.00 84.19 195 GLN A O 1
ATOM 1563 N N . GLY A 1 196 ? 5.129 7.054 -25.638 1.00 87.44 196 GLY A N 1
ATOM 1564 C CA . GLY A 1 196 ? 4.995 6.736 -27.066 1.00 87.44 196 GLY A CA 1
ATOM 1565 C C . GLY A 1 196 ? 6.262 6.957 -27.907 1.00 87.44 196 GLY A C 1
ATOM 1566 O O . GLY A 1 196 ? 6.183 6.967 -29.129 1.00 87.44 196 GLY A O 1
ATOM 1567 N N . LEU A 1 197 ? 7.427 7.123 -27.276 1.00 92.25 197 LEU A N 1
ATOM 1568 C CA . LEU A 1 197 ? 8.709 7.443 -27.921 1.00 92.25 197 LEU A CA 1
ATOM 1569 C C . LEU A 1 197 ? 9.662 6.245 -28.050 1.00 92.25 197 LEU A C 1
ATOM 1571 O O . LEU A 1 197 ? 10.685 6.338 -28.726 1.00 92.25 197 LEU A O 1
ATOM 1575 N N . CYS A 1 198 ? 9.383 5.121 -27.382 1.00 91.25 198 CYS A N 1
ATOM 1576 C CA . CYS A 1 198 ? 10.272 3.961 -27.452 1.00 91.25 198 CYS A CA 1
ATOM 1577 C C . CYS A 1 198 ? 10.150 3.246 -28.806 1.00 91.25 198 CYS A C 1
ATOM 1579 O O . CYS A 1 198 ? 9.107 2.679 -29.122 1.00 91.25 198 CYS A O 1
ATOM 1581 N N . THR A 1 199 ? 11.244 3.217 -29.569 1.00 92.06 199 THR A N 1
ATOM 1582 C CA . THR A 1 199 ? 11.351 2.509 -30.858 1.00 92.06 199 THR A CA 1
ATOM 1583 C C . THR A 1 199 ? 12.090 1.171 -30.756 1.00 92.06 199 THR A C 1
ATOM 1585 O O . THR A 1 199 ? 12.158 0.419 -31.731 1.00 92.06 199 THR A O 1
ATOM 1588 N N . ASN A 1 200 ? 12.645 0.842 -29.584 1.00 89.50 200 ASN A N 1
ATOM 1589 C CA . ASN A 1 200 ? 13.433 -0.371 -29.398 1.00 89.50 200 ASN A CA 1
ATOM 1590 C C . ASN A 1 200 ? 12.529 -1.614 -29.317 1.00 89.50 200 ASN A C 1
ATOM 1592 O O . ASN A 1 200 ? 11.726 -1.754 -28.393 1.00 89.50 200 ASN A O 1
ATOM 1596 N N . LYS A 1 201 ? 12.701 -2.539 -30.270 1.00 83.81 201 LYS A N 1
ATOM 1597 C CA . LYS A 1 201 ? 11.966 -3.815 -30.327 1.00 83.81 201 LYS A CA 1
ATOM 1598 C C . LYS A 1 201 ? 12.365 -4.781 -29.208 1.00 83.81 201 LYS A C 1
ATOM 1600 O O . LYS A 1 201 ? 11.534 -5.567 -28.771 1.00 83.81 201 LYS A O 1
ATOM 1605 N N . VAL A 1 202 ? 13.611 -4.707 -28.737 1.00 86.62 202 VAL A N 1
ATOM 1606 C CA . VAL A 1 202 ? 14.150 -5.527 -27.639 1.00 86.62 202 VAL A CA 1
ATOM 1607 C C . VAL A 1 202 ? 14.492 -4.601 -26.472 1.00 86.62 202 VAL A C 1
ATOM 1609 O O . VAL A 1 202 ? 15.645 -4.435 -26.076 1.00 86.62 202 VAL A O 1
ATOM 1612 N N . CYS A 1 203 ? 13.472 -3.912 -25.959 1.00 87.06 203 CYS A N 1
ATOM 1613 C CA . CYS A 1 203 ? 13.627 -3.051 -24.795 1.00 87.06 203 CYS A CA 1
ATOM 1614 C C . CYS A 1 203 ? 13.728 -3.916 -23.526 1.00 87.06 203 CYS A C 1
ATOM 1616 O O . CYS A 1 203 ? 12.840 -4.736 -23.290 1.00 87.06 203 CYS A O 1
ATOM 1618 N N . PRO A 1 204 ? 14.767 -3.749 -22.685 1.00 83.69 204 PRO A N 1
ATOM 1619 C CA . PRO A 1 204 ? 14.868 -4.492 -21.429 1.00 83.69 204 PRO A CA 1
ATOM 1620 C C . PRO A 1 204 ? 13.818 -4.033 -20.406 1.00 83.69 204 PRO A C 1
ATOM 1622 O O . PRO A 1 204 ? 13.468 -4.788 -19.503 1.00 83.69 204 PRO A O 1
ATOM 1625 N N . TYR A 1 205 ? 13.319 -2.800 -20.541 1.00 85.69 205 TYR A N 1
ATOM 1626 C CA . TYR A 1 205 ? 12.282 -2.214 -19.695 1.00 85.69 205 TYR A CA 1
ATOM 1627 C C . TYR A 1 205 ? 10.887 -2.691 -20.098 1.00 85.69 205 TYR A C 1
ATOM 1629 O O . TYR A 1 205 ? 10.615 -2.985 -21.261 1.00 85.69 205 TYR A O 1
ATOM 1637 N N . ARG A 1 206 ? 9.965 -2.716 -19.136 1.00 84.44 206 ARG A N 1
ATOM 1638 C CA . ARG A 1 206 ? 8.633 -3.278 -19.354 1.00 84.44 206 ARG A CA 1
ATOM 1639 C C . ARG A 1 206 ? 7.746 -2.320 -20.156 1.00 84.44 206 ARG A C 1
ATOM 1641 O O . ARG A 1 206 ? 7.573 -1.158 -19.787 1.00 84.44 206 ARG A O 1
ATOM 1648 N N . HIS A 1 207 ? 7.171 -2.808 -21.252 1.00 85.31 207 HIS A N 1
ATOM 1649 C CA . HIS A 1 207 ? 6.217 -2.071 -22.086 1.00 85.31 207 HIS A CA 1
ATOM 1650 C C . HIS A 1 207 ? 4.784 -2.394 -21.653 1.00 85.31 207 HIS A C 1
ATOM 1652 O O . HIS A 1 207 ? 4.178 -3.346 -22.139 1.00 85.31 207 HIS A O 1
ATOM 1658 N N . VAL A 1 208 ? 4.243 -1.612 -20.718 1.00 77.75 208 VAL A N 1
ATOM 1659 C CA . VAL A 1 208 ? 2.876 -1.794 -20.204 1.00 77.75 208 VAL A CA 1
ATOM 1660 C C . VAL A 1 208 ? 1.965 -0.717 -20.775 1.00 77.75 208 VAL A C 1
ATOM 1662 O O . VAL A 1 208 ? 2.273 0.470 -20.692 1.00 77.75 208 VAL A O 1
ATOM 1665 N N . ARG A 1 209 ? 0.823 -1.119 -21.342 1.00 73.19 209 ARG A N 1
ATOM 1666 C CA . ARG A 1 209 ? -0.269 -0.189 -21.652 1.00 73.19 209 ARG A CA 1
ATOM 1667 C C . ARG A 1 209 ? -1.156 -0.058 -20.425 1.00 73.19 209 ARG A C 1
ATOM 1669 O O . ARG A 1 209 ? -1.774 -1.028 -20.002 1.00 73.19 209 ARG A O 1
ATOM 1676 N N . VAL A 1 210 ? -1.202 1.139 -19.857 1.00 68.94 210 VAL A N 1
ATOM 1677 C CA . VAL A 1 210 ? -2.029 1.444 -18.688 1.00 68.94 210 VAL A CA 1
ATOM 1678 C C . VAL A 1 210 ? -3.357 2.053 -19.131 1.00 68.94 210 VAL A C 1
ATOM 1680 O O . VAL A 1 210 ? -3.396 2.874 -20.046 1.00 68.94 210 VAL A O 1
ATOM 1683 N N . ASN A 1 211 ? -4.455 1.645 -18.495 1.00 70.06 211 ASN A N 1
ATOM 1684 C CA . ASN A 1 211 ? -5.754 2.285 -18.685 1.00 70.06 211 ASN A CA 1
ATOM 1685 C C . ASN A 1 211 ? -5.818 3.522 -17.775 1.00 70.06 211 ASN A C 1
ATOM 1687 O O . ASN A 1 211 ? -5.736 3.349 -16.557 1.00 70.06 211 ASN A O 1
ATOM 1691 N N . PRO A 1 212 ? -6.023 4.737 -18.313 1.00 67.50 212 PRO A N 1
ATOM 1692 C CA . PRO A 1 212 ? -6.089 5.964 -17.527 1.00 67.50 212 PRO A CA 1
ATOM 1693 C C . PRO A 1 212 ? -7.369 6.098 -16.670 1.00 67.50 212 PRO A C 1
ATOM 1695 O O . PRO A 1 212 ? -7.658 7.173 -16.157 1.00 67.50 212 PRO A O 1
ATOM 1698 N N . ASN A 1 213 ? -8.153 5.032 -16.515 1.00 67.81 213 ASN A N 1
ATOM 1699 C CA . ASN A 1 213 ? -9.289 4.960 -15.595 1.00 67.81 213 ASN A CA 1
ATOM 1700 C C . ASN A 1 213 ? -9.154 3.816 -14.568 1.00 67.81 213 ASN A C 1
ATOM 1702 O O . ASN A 1 213 ? -10.056 3.610 -13.757 1.00 67.81 213 ASN A O 1
ATOM 1706 N N . ALA A 1 214 ? -8.065 3.038 -14.601 1.00 67.38 214 ALA A N 1
ATOM 1707 C CA . ALA A 1 214 ? -7.840 1.948 -13.652 1.00 67.38 214 ALA A CA 1
ATOM 1708 C C . ALA A 1 214 ? -7.442 2.467 -12.256 1.00 67.38 214 ALA A C 1
ATOM 1710 O O . ALA A 1 214 ? -6.806 3.505 -12.101 1.00 67.38 214 ALA A O 1
ATOM 1711 N N . SER A 1 215 ? -7.785 1.740 -11.196 1.00 68.81 215 SER A N 1
ATOM 1712 C CA . SER A 1 215 ? -7.299 2.084 -9.858 1.00 68.81 215 SER A CA 1
ATOM 1713 C C . SER A 1 215 ? -5.801 1.780 -9.727 1.00 68.81 215 SER A C 1
ATOM 1715 O O . SER A 1 215 ? -5.277 0.827 -10.307 1.00 68.81 215 SER A O 1
ATOM 1717 N N . ILE A 1 216 ? -5.083 2.598 -8.954 1.00 70.62 216 ILE A N 1
ATOM 1718 C CA . ILE A 1 216 ? -3.654 2.375 -8.720 1.00 70.62 216 ILE A CA 1
ATOM 1719 C C . ILE A 1 216 ? -3.477 1.122 -7.855 1.00 70.62 216 ILE A C 1
ATOM 1721 O O . ILE A 1 216 ? -4.033 1.025 -6.759 1.00 70.62 216 ILE A O 1
ATOM 1725 N N . CYS A 1 217 ? -2.650 0.180 -8.312 1.00 72.62 217 CYS A N 1
ATOM 1726 C CA . CYS A 1 217 ? -2.297 -0.984 -7.512 1.00 72.62 217 CYS A CA 1
ATOM 1727 C C . CYS A 1 217 ? -1.407 -0.561 -6.338 1.00 72.62 217 CYS A C 1
ATOM 1729 O O . CYS A 1 217 ? -0.229 -0.236 -6.513 1.00 72.62 217 CYS A O 1
ATOM 1731 N N . GLU A 1 218 ? -1.951 -0.604 -5.118 1.00 72.44 218 GLU A N 1
ATOM 1732 C CA . GLU A 1 218 ? -1.175 -0.264 -3.927 1.00 72.44 218 GLU A CA 1
ATOM 1733 C C . GLU A 1 218 ? 0.085 -1.121 -3.814 1.00 72.44 218 GLU A C 1
ATOM 1735 O O . GLU A 1 218 ? 1.138 -0.581 -3.499 1.00 72.44 218 GLU A O 1
ATOM 1740 N N . GLY A 1 219 ? -0.003 -2.431 -4.080 1.00 69.94 219 GLY A N 1
ATOM 1741 C CA . GLY A 1 219 ? 1.138 -3.353 -4.019 1.00 69.94 219 GLY A CA 1
ATOM 1742 C C . GLY A 1 219 ? 2.286 -2.923 -4.931 1.00 69.94 219 GLY A C 1
ATOM 1743 O O . GLY A 1 219 ? 3.438 -2.886 -4.496 1.00 69.94 219 GLY A O 1
ATOM 1744 N N . TYR A 1 220 ? 1.961 -2.483 -6.148 1.00 70.50 220 TYR A N 1
ATOM 1745 C CA . TYR A 1 220 ? 2.943 -1.969 -7.099 1.00 70.50 220 TYR A CA 1
ATOM 1746 C C . TYR A 1 220 ? 3.644 -0.711 -6.569 1.00 70.50 220 TYR A C 1
ATOM 1748 O O . TYR A 1 220 ? 4.873 -0.664 -6.531 1.00 70.50 220 TYR A O 1
ATOM 1756 N N . LEU A 1 221 ? 2.891 0.253 -6.018 1.00 68.69 221 LEU A N 1
ATOM 1757 C CA . LEU A 1 221 ? 3.482 1.421 -5.340 1.00 68.69 221 LEU A CA 1
ATOM 1758 C C . LEU A 1 221 ? 4.365 1.035 -4.151 1.00 68.69 221 LEU A C 1
ATOM 1760 O O . LEU A 1 221 ? 5.302 1.752 -3.802 1.00 68.69 221 LEU A O 1
ATOM 1764 N N . ARG A 1 222 ? 4.067 -0.099 -3.507 1.00 65.75 222 ARG A N 1
ATOM 1765 C CA . ARG A 1 222 ? 4.867 -0.636 -2.401 1.00 65.75 222 ARG A CA 1
ATOM 1766 C C . ARG A 1 222 ? 6.119 -1.385 -2.862 1.00 65.75 222 ARG A C 1
ATOM 1768 O O . ARG A 1 222 ? 6.851 -1.868 -2.006 1.00 65.75 222 ARG A O 1
ATOM 1775 N N . GLY A 1 223 ? 6.389 -1.452 -4.162 1.00 62.88 223 GLY A N 1
ATOM 1776 C CA . GLY A 1 223 ? 7.582 -2.078 -4.726 1.00 62.88 223 GLY A CA 1
ATOM 1777 C C . GLY A 1 223 ? 7.430 -3.564 -5.052 1.00 62.88 223 GLY A C 1
ATOM 1778 O O . GLY A 1 223 ? 8.357 -4.132 -5.613 1.00 62.88 223 GLY A O 1
ATOM 1779 N N . TYR A 1 224 ? 6.294 -4.199 -4.735 1.00 69.62 224 TYR A N 1
ATOM 1780 C CA . TYR A 1 224 ? 6.019 -5.581 -5.140 1.00 69.62 224 TYR A CA 1
ATOM 1781 C C . TYR A 1 224 ? 4.516 -5.881 -5.175 1.00 69.62 224 TYR A C 1
ATOM 1783 O O . TYR A 1 224 ? 3.807 -5.720 -4.177 1.00 69.62 224 TYR A O 1
ATOM 1791 N N . CYS A 1 225 ? 4.044 -6.387 -6.312 1.00 69.38 225 CYS A N 1
ATOM 1792 C CA . CYS A 1 225 ? 2.703 -6.928 -6.497 1.00 69.38 225 CYS A CA 1
ATOM 1793 C C . CYS A 1 225 ? 2.831 -8.346 -7.065 1.00 69.38 225 CYS A C 1
ATOM 1795 O O . CYS A 1 225 ? 3.625 -8.556 -7.977 1.00 69.38 225 CYS A O 1
ATOM 1797 N N . ALA A 1 226 ? 2.081 -9.307 -6.520 1.00 67.56 226 ALA A N 1
ATOM 1798 C CA . ALA A 1 226 ? 2.059 -10.672 -7.050 1.00 67.56 226 ALA A CA 1
ATOM 1799 C C . ALA A 1 226 ? 1.393 -10.728 -8.438 1.00 67.56 226 ALA A C 1
ATOM 1801 O O . ALA A 1 226 ? 1.854 -11.459 -9.304 1.00 67.56 226 ALA A O 1
ATOM 1802 N N . ASP A 1 227 ? 0.406 -9.861 -8.675 1.00 64.31 227 ASP A N 1
ATOM 1803 C CA . ASP A 1 227 ? -0.387 -9.805 -9.909 1.00 64.31 227 ASP A CA 1
ATOM 1804 C C . ASP A 1 227 ? 0.165 -8.761 -10.902 1.00 64.31 227 ASP A C 1
ATOM 1806 O O . ASP A 1 227 ? -0.568 -8.185 -11.707 1.00 64.31 227 ASP A O 1
ATOM 1810 N N . ALA A 1 228 ? 1.470 -8.461 -10.832 1.00 58.00 228 ALA A N 1
ATOM 1811 C CA . ALA A 1 228 ? 2.104 -7.363 -11.573 1.00 58.00 228 ALA A CA 1
ATOM 1812 C C . ALA A 1 228 ? 1.994 -7.470 -13.107 1.00 58.00 228 ALA A C 1
ATOM 1814 O O . ALA A 1 228 ? 2.289 -6.486 -13.788 1.00 58.00 228 ALA A O 1
ATOM 1815 N N . ASN A 1 229 ? 1.593 -8.635 -13.627 1.00 51.84 229 ASN A N 1
ATOM 1816 C CA . ASN A 1 229 ? 1.375 -8.892 -15.050 1.00 51.84 229 ASN A CA 1
ATOM 1817 C C . ASN A 1 229 ? -0.092 -8.737 -15.491 1.00 51.84 229 ASN A C 1
ATOM 1819 O O . ASN A 1 229 ? -0.329 -8.538 -16.678 1.00 51.84 229 ASN A O 1
ATOM 1823 N N . GLU A 1 230 ? -1.065 -8.794 -14.575 1.00 47.88 230 GLU A N 1
ATOM 1824 C CA . GLU A 1 230 ? -2.499 -8.755 -14.919 1.00 47.88 230 GLU A CA 1
ATOM 1825 C C . GLU A 1 230 ? -3.170 -7.428 -14.562 1.00 47.88 230 GLU A C 1
ATOM 1827 O O . GLU A 1 230 ? -4.168 -7.036 -15.168 1.00 47.88 230 GLU A O 1
ATOM 1832 N N . VAL A 1 231 ? -2.615 -6.691 -13.601 1.00 45.53 231 VAL A N 1
ATOM 1833 C CA . VAL A 1 231 ? -3.180 -5.402 -13.215 1.00 45.53 231 VAL A CA 1
ATOM 1834 C C . VAL A 1 231 ? -2.638 -4.329 -14.150 1.00 45.53 231 VAL A C 1
ATOM 1836 O O . VAL A 1 231 ? -1.425 -4.144 -14.247 1.00 45.53 231 VAL A O 1
ATOM 1839 N N . LEU A 1 232 ? -3.555 -3.590 -14.787 1.00 49.03 232 LEU A N 1
ATOM 1840 C CA . LEU A 1 232 ? -3.371 -2.283 -15.436 1.00 49.03 232 LEU A CA 1
ATOM 1841 C C . LEU A 1 232 ? -2.834 -1.257 -14.417 1.00 49.03 232 LEU A C 1
ATOM 1843 O O . LEU A 1 232 ? -3.486 -0.271 -14.077 1.00 49.03 232 LEU A O 1
ATOM 1847 N N . ALA A 1 233 ? -1.670 -1.540 -13.846 1.00 46.62 233 ALA A N 1
ATOM 1848 C CA . ALA A 1 233 ? -1.067 -0.787 -12.778 1.00 46.62 233 ALA A CA 1
ATOM 1849 C C . ALA A 1 233 ? -0.521 0.491 -13.393 1.00 46.62 233 ALA A C 1
ATOM 1851 O O . ALA A 1 233 ? 0.484 0.482 -14.099 1.00 46.62 233 ALA A O 1
ATOM 1852 N N . TYR A 1 234 ? -1.202 1.596 -13.115 1.00 44.16 234 TYR A N 1
ATOM 1853 C CA . TYR A 1 234 ? -0.615 2.915 -13.238 1.00 44.16 234 TYR A CA 1
ATOM 1854 C C . TYR A 1 234 ? 0.813 2.915 -12.696 1.00 44.16 234 TYR A C 1
ATOM 1856 O O . TYR A 1 234 ? 1.041 2.700 -11.500 1.00 44.16 234 TYR A O 1
ATOM 1864 N N . SER A 1 235 ? 1.767 3.218 -13.569 1.00 44.19 235 SER A N 1
ATOM 1865 C CA . SER A 1 235 ? 3.043 3.739 -13.125 1.00 44.19 235 SER A CA 1
ATOM 1866 C C . SER A 1 235 ? 2.806 5.199 -12.729 1.00 44.19 235 SER A C 1
ATOM 1868 O O . SER A 1 235 ? 2.253 5.999 -13.487 1.00 44.19 235 SER A O 1
ATOM 1870 N N . LEU A 1 236 ? 3.201 5.577 -11.515 1.00 40.34 236 LEU A N 1
ATOM 1871 C CA . LEU A 1 236 ? 3.299 6.989 -11.141 1.00 40.34 236 LEU A CA 1
ATOM 1872 C C . LEU A 1 236 ? 4.560 7.607 -11.761 1.00 40.34 236 LEU A C 1
ATOM 1874 O O . LEU A 1 236 ? 5.428 8.113 -11.057 1.00 40.34 236 LEU A O 1
ATOM 1878 N N . TYR A 1 237 ? 4.651 7.565 -13.090 1.00 41.84 237 TYR A N 1
ATOM 1879 C CA . TYR A 1 237 ? 5.578 8.389 -13.867 1.00 41.84 237 TYR A CA 1
ATOM 1880 C C . TYR A 1 237 ? 4.849 9.385 -14.779 1.00 41.84 237 TYR A C 1
ATOM 1882 O O . TYR A 1 237 ? 5.463 10.001 -15.644 1.00 41.84 237 TYR A O 1
ATOM 1890 N N . SER A 1 238 ? 3.556 9.628 -14.542 1.00 36.09 238 SER A N 1
ATOM 1891 C CA . SER A 1 238 ? 2.887 10.823 -15.058 1.00 36.09 238 SER A CA 1
ATOM 1892 C C . SER A 1 238 ? 3.184 12.001 -14.118 1.00 36.09 238 SER A C 1
ATOM 1894 O O . SER A 1 238 ? 2.524 12.218 -13.106 1.00 36.09 238 SER A O 1
ATOM 1896 N N . SER A 1 239 ? 4.275 12.707 -14.435 1.00 37.59 239 SER A N 1
ATOM 1897 C CA . SER A 1 239 ? 4.410 14.164 -14.267 1.00 37.59 239 SER A CA 1
ATOM 1898 C C . SER A 1 239 ? 4.088 14.777 -12.892 1.00 37.59 239 SER A C 1
ATOM 1900 O O . SER A 1 239 ? 3.333 15.741 -12.831 1.00 37.59 239 SER A O 1
ATOM 1902 N N . ASN A 1 240 ? 4.673 14.274 -11.792 1.00 36.34 240 ASN A N 1
ATOM 1903 C CA . ASN A 1 240 ? 4.856 15.090 -10.566 1.00 36.34 240 ASN A CA 1
ATOM 1904 C C . ASN A 1 240 ? 5.837 14.550 -9.499 1.00 36.34 240 ASN A C 1
ATOM 1906 O O . ASN A 1 240 ? 6.048 15.210 -8.487 1.00 36.34 240 ASN A O 1
ATOM 1910 N N . PHE A 1 241 ? 6.469 13.381 -9.680 1.00 39.31 241 PHE A N 1
ATOM 1911 C CA . PHE A 1 241 ? 7.380 12.824 -8.658 1.00 39.31 241 PHE A CA 1
ATOM 1912 C C . PHE A 1 241 ? 8.872 13.144 -8.879 1.00 39.31 241 PHE A C 1
ATOM 1914 O O . PHE A 1 241 ? 9.682 12.908 -7.988 1.00 39.31 241 PHE A O 1
ATOM 1921 N N . LEU A 1 242 ? 9.245 13.715 -10.033 1.00 37.31 242 LEU A N 1
ATOM 1922 C CA . LEU A 1 242 ? 10.623 14.157 -10.304 1.00 37.31 242 LEU A CA 1
ATOM 1923 C C . LEU A 1 242 ? 11.000 15.481 -9.611 1.00 37.31 242 LEU A C 1
ATOM 1925 O O . LEU A 1 242 ? 12.148 15.877 -9.698 1.00 37.31 242 LEU A O 1
ATOM 1929 N N . LEU A 1 243 ? 10.082 16.147 -8.900 1.00 33.88 243 LEU A N 1
ATOM 1930 C CA . LEU A 1 243 ? 10.366 17.421 -8.215 1.00 33.88 243 LEU A CA 1
ATOM 1931 C C . LEU A 1 243 ? 10.493 17.309 -6.687 1.00 33.88 243 LEU A C 1
ATOM 1933 O O . LEU A 1 243 ? 10.479 18.328 -6.004 1.00 33.88 243 LEU A O 1
ATOM 1937 N N . LEU A 1 244 ? 10.583 16.101 -6.120 1.00 33.69 244 LEU A N 1
ATOM 1938 C CA . LEU A 1 244 ? 10.578 15.930 -4.657 1.00 33.69 244 LEU A CA 1
ATOM 1939 C C . LEU A 1 244 ? 11.716 15.086 -4.078 1.00 33.69 244 LEU A C 1
ATOM 1941 O O . LEU A 1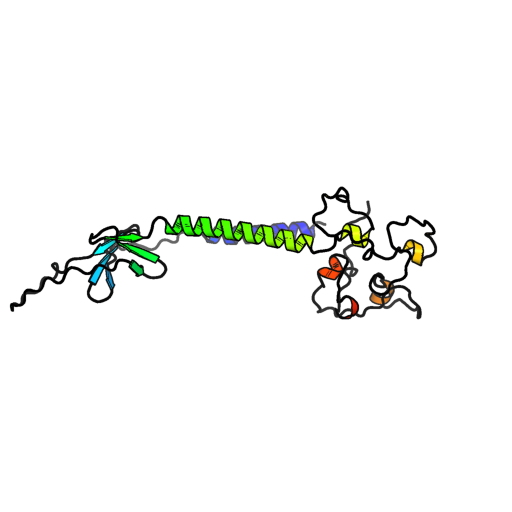 244 ? 11.747 14.891 -2.866 1.00 33.69 244 LEU A O 1
ATOM 1945 N N . PHE A 1 245 ? 12.659 14.612 -4.894 1.00 35.12 245 PHE A N 1
ATOM 1946 C CA . PHE A 1 245 ? 13.799 13.828 -4.404 1.00 35.12 245 PHE A CA 1
ATOM 1947 C C . PHE A 1 245 ? 15.094 14.114 -5.174 1.00 35.12 245 PHE A C 1
ATOM 1949 O O . PHE A 1 245 ? 15.807 13.182 -5.538 1.00 35.12 245 PHE A O 1
ATOM 1956 N N . ASP A 1 246 ? 15.401 15.396 -5.375 1.00 32.19 246 ASP A N 1
ATOM 1957 C CA . ASP A 1 246 ? 16.789 15.842 -5.504 1.00 32.19 246 ASP A CA 1
ATOM 1958 C C . ASP A 1 246 ? 17.308 16.165 -4.094 1.00 32.19 246 ASP A C 1
ATOM 1960 O O . ASP A 1 246 ? 16.946 17.181 -3.499 1.00 32.19 246 ASP A O 1
ATOM 1964 N N . PHE A 1 247 ? 18.095 15.240 -3.542 1.00 34.50 247 PHE A N 1
ATOM 1965 C CA . PHE A 1 247 ? 19.017 15.431 -2.420 1.00 34.50 247 PHE A CA 1
ATOM 1966 C C . PHE A 1 247 ? 20.254 14.571 -2.670 1.00 34.50 247 PHE A C 1
ATOM 1968 O O . PHE A 1 247 ? 20.075 13.391 -3.060 1.00 34.50 247 PHE A O 1
#